Protein AF-A0A377BAH6-F1 (afdb_monomer)

Sequence (181 aa):
MDFLIACRFVMGVGLGALLVTLFAGFTEYMPGRNRGTWSSRVSFIGNWSYPLCSLIAMGLTPLISAEWNWRVQLLIPAILSLIATALAWRYFPESPRWLESRGRYQEAEKVMRSIEEGVIRQTGKPLPPVVIADDGKAPQAVPYSALLTGVLLKRVILGSCVLIAMNVVQYTLINWCQQYS

Secondary structure (DSSP, 8-state):
-HHHHHHHHHHHHHHHHHHHHHHHHHHHHS-TTTHHHHHHHHHHHHHTHHHHHHHHHHHHGGGS-HHHHHHHHHHHHHHHHHHHHHHHHHHSPPPHHHHHHTT-HHHHHHHHHHHHHHHHHHHSSPPPP--------------GGGGGSTHHHHHHHHHHHHHHHHHHHHHHHHHHHHHT-

Radius of gyration: 22.03 Å; Cα contacts (8 Å, |Δi|>4): 49; chains: 1; bounding box: 55×45×59 Å

InterPro domains:
  IPR011701 Major facilitator superfamily [PF07690] (3-173)
  IPR020846 Major facilitator superfamily domain [PS50850] (1-181)
  IPR036259 MFS transporter superfamily [G3DSA:1.20.1250.20] (1-181)
  IPR036259 MFS transporter superfamily [SSF103473] (3-180)

Organism: Escherichia coli (NCBI:txid562)

Foldseek 3Di:
DVVVVVVVVVVVVVVVVVVVVVVVVLVQLDDPVCSVVVVLVVVVVVLVVLLVLLVVLLVCVVVDDPVCSVVVSVVVVVVVVVVVVVCCVVPPQDRLVVCVVVVVNVSSVVVVVVVQVVCCVVVVDRDDPPPPCVVVDDPPPPDPCVCCDDPNVVVVVVSVVVVVVSVVVSVVSNVVSVVVD

Structure (mmCIF, N/CA/C/O backbone):
data_AF-A0A377BAH6-F1
#
_entry.id   AF-A0A377BAH6-F1
#
loop_
_atom_site.group_PDB
_atom_site.id
_atom_site.type_symbol
_atom_site.label_atom_id
_atom_site.label_alt_id
_atom_site.label_comp_id
_atom_site.label_asym_id
_atom_site.label_entity_id
_atom_site.label_seq_id
_atom_site.pdbx_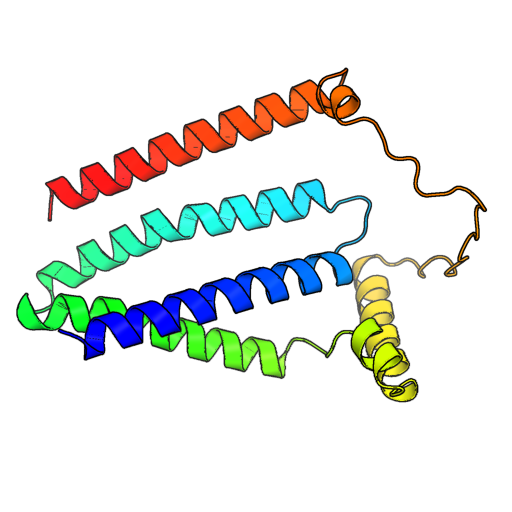PDB_ins_code
_atom_site.Cartn_x
_atom_site.Cartn_y
_atom_site.Cartn_z
_atom_site.occupancy
_atom_site.B_iso_or_equiv
_atom_site.auth_seq_id
_atom_site.auth_comp_id
_atom_site.auth_asym_id
_atom_site.auth_atom_id
_atom_site.pdbx_PDB_model_num
ATOM 1 N N . MET A 1 1 ? 2.589 -2.958 -30.148 1.00 67.25 1 MET A N 1
ATOM 2 C CA . MET A 1 1 ? 2.377 -1.875 -29.160 1.00 67.25 1 MET A CA 1
ATOM 3 C C . MET A 1 1 ? 1.217 -2.197 -28.222 1.00 67.25 1 MET A C 1
ATOM 5 O O . MET A 1 1 ? 1.328 -1.933 -27.031 1.00 67.25 1 MET A O 1
ATOM 9 N N . ASP A 1 2 ? 0.171 -2.868 -28.707 1.00 89.19 2 ASP A N 1
ATOM 10 C CA . ASP A 1 2 ? -1.059 -3.144 -27.943 1.00 89.19 2 ASP A CA 1
ATOM 11 C C . ASP A 1 2 ? -0.855 -4.029 -26.708 1.00 89.19 2 ASP A C 1
ATOM 13 O O . ASP A 1 2 ? -1.479 -3.799 -25.678 1.00 89.19 2 ASP A O 1
ATOM 17 N N . PHE A 1 3 ? 0.082 -4.983 -26.757 1.00 87.75 3 PHE A N 1
ATOM 18 C CA . PHE A 1 3 ? 0.395 -5.847 -25.612 1.00 87.75 3 PHE A CA 1
ATOM 19 C C . PHE A 1 3 ? 0.876 -5.060 -24.381 1.00 87.75 3 PHE A C 1
ATOM 21 O O . PHE A 1 3 ? 0.367 -5.252 -23.281 1.00 87.75 3 PHE A O 1
ATOM 28 N N . LEU A 1 4 ? 1.815 -4.123 -24.560 1.00 84.94 4 LEU A N 1
ATOM 29 C CA . LEU A 1 4 ? 2.315 -3.294 -23.457 1.00 84.94 4 LEU A CA 1
ATOM 30 C C . LEU A 1 4 ? 1.224 -2.367 -22.914 1.00 84.94 4 LEU A C 1
ATOM 32 O O . LEU A 1 4 ? 1.152 -2.152 -21.706 1.00 84.94 4 LEU A O 1
ATOM 36 N N . ILE A 1 5 ? 0.361 -1.848 -23.791 1.00 89.56 5 ILE A N 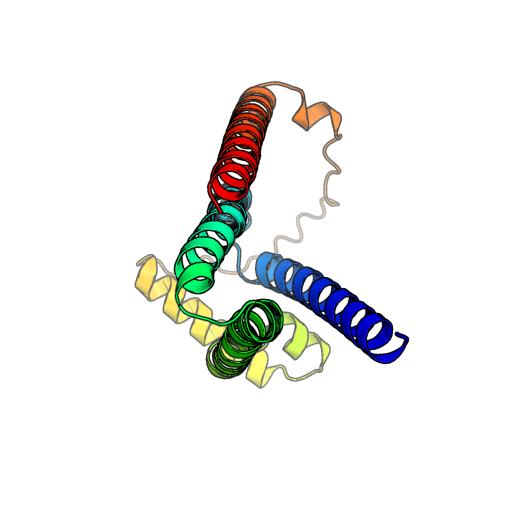1
ATOM 37 C CA . ILE A 1 5 ? -0.774 -1.005 -23.403 1.00 89.56 5 ILE A CA 1
ATOM 38 C C . ILE A 1 5 ? -1.769 -1.816 -22.565 1.00 89.56 5 ILE A C 1
ATOM 40 O O . ILE A 1 5 ? -2.152 -1.370 -21.485 1.00 89.56 5 ILE A O 1
ATOM 44 N N . ALA A 1 6 ? -2.116 -3.030 -22.997 1.00 91.81 6 ALA A N 1
ATOM 45 C CA . ALA A 1 6 ? -2.983 -3.934 -22.246 1.00 91.81 6 ALA A CA 1
ATOM 46 C C . ALA A 1 6 ? -2.380 -4.294 -20.878 1.00 91.81 6 ALA A C 1
ATOM 48 O O . ALA A 1 6 ? -3.066 -4.205 -19.862 1.00 91.81 6 ALA A O 1
ATOM 49 N N . CYS A 1 7 ? -1.082 -4.610 -20.810 1.00 86.62 7 CYS A N 1
ATOM 50 C CA . CYS A 1 7 ? -0.405 -4.848 -19.534 1.00 86.62 7 CYS A CA 1
ATOM 51 C C . CYS A 1 7 ? -0.439 -3.615 -18.619 1.00 86.62 7 CYS A C 1
ATOM 53 O O . CYS A 1 7 ? -0.694 -3.757 -17.426 1.00 86.62 7 CYS A O 1
ATOM 55 N N . ARG A 1 8 ? -0.226 -2.400 -19.148 1.00 86.62 8 ARG A N 1
ATOM 56 C CA . ARG A 1 8 ? -0.343 -1.162 -18.353 1.00 86.62 8 ARG A CA 1
ATOM 57 C C . ARG A 1 8 ? -1.762 -0.922 -17.863 1.00 86.62 8 ARG A C 1
ATOM 59 O O . ARG A 1 8 ? -1.932 -0.485 -16.728 1.00 86.62 8 ARG A O 1
ATOM 66 N N . PHE A 1 9 ? -2.759 -1.240 -18.679 1.00 91.06 9 PHE A N 1
ATOM 67 C CA . PHE A 1 9 ? -4.155 -1.164 -18.277 1.00 91.06 9 PHE A CA 1
ATOM 68 C C . PHE A 1 9 ? -4.449 -2.118 -17.113 1.00 91.06 9 PHE A C 1
ATOM 70 O O . PHE A 1 9 ? -4.955 -1.684 -16.082 1.00 91.06 9 PHE A O 1
ATOM 77 N N . VAL A 1 10 ? -4.039 -3.386 -17.220 1.00 89.69 10 VAL A N 1
ATOM 78 C CA . VAL A 1 10 ? -4.205 -4.382 -16.147 1.00 89.69 10 VAL A CA 1
ATOM 79 C C . VAL A 1 10 ? -3.457 -3.970 -14.877 1.00 89.69 10 VAL A C 1
ATOM 81 O O . VAL A 1 10 ? -4.017 -4.067 -13.787 1.00 89.69 10 VAL A O 1
ATOM 84 N N . MET A 1 11 ? -2.231 -3.450 -14.997 1.00 85.94 11 MET A N 1
ATOM 85 C CA . MET A 1 11 ? -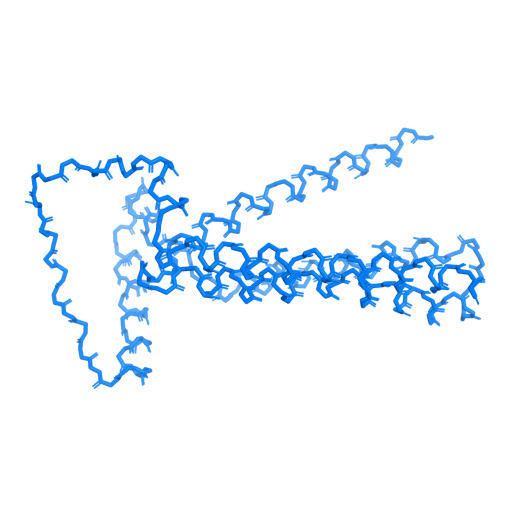1.488 -2.910 -13.851 1.00 85.94 11 MET A CA 1
ATOM 86 C C . MET A 1 11 ? -2.230 -1.744 -13.187 1.00 85.94 11 MET A C 1
ATOM 88 O O . MET A 1 11 ? -2.297 -1.689 -11.961 1.00 85.94 11 MET A O 1
ATOM 92 N N . GLY A 1 12 ? -2.821 -0.840 -13.973 1.00 86.38 12 GLY A N 1
ATOM 93 C CA . GLY A 1 12 ? -3.629 0.266 -13.458 1.00 86.38 12 GLY A CA 1
ATOM 94 C C . GLY A 1 12 ? -4.868 -0.215 -12.701 1.00 86.38 12 GLY A C 1
ATOM 95 O O . GLY A 1 12 ? -5.130 0.251 -11.592 1.00 86.38 12 GLY A O 1
ATOM 96 N N . VAL A 1 13 ? -5.587 -1.196 -13.253 1.00 91.38 13 VAL A N 1
ATOM 97 C CA . VAL A 1 13 ? -6.742 -1.820 -12.588 1.00 91.38 13 VAL A CA 1
ATOM 98 C C . VAL A 1 13 ? -6.320 -2.505 -11.285 1.00 91.38 13 VAL A C 1
ATOM 100 O O . VAL A 1 13 ? -6.960 -2.303 -10.255 1.00 91.38 13 VAL A O 1
ATOM 103 N N . GLY A 1 14 ? -5.218 -3.261 -11.302 1.00 86.06 14 GLY A N 1
ATOM 104 C CA . GLY A 1 14 ? -4.679 -3.929 -10.116 1.00 86.06 14 GLY A CA 1
ATOM 105 C C . GLY A 1 14 ? -4.276 -2.946 -9.016 1.00 86.06 14 GLY A C 1
ATOM 106 O O . GLY A 1 14 ? -4.634 -3.142 -7.856 1.00 86.06 14 GLY A O 1
ATOM 107 N N . LEU A 1 15 ? -3.602 -1.851 -9.378 1.00 84.38 15 LEU A N 1
ATOM 108 C CA . LEU A 1 15 ? -3.240 -0.790 -8.437 1.00 84.38 15 LEU A CA 1
ATOM 109 C C . LEU A 1 15 ? -4.485 -0.122 -7.835 1.00 84.38 15 LEU A C 1
ATOM 111 O O . LEU A 1 15 ? -4.534 0.107 -6.628 1.00 84.38 15 LEU A O 1
ATOM 115 N N . GLY A 1 16 ? -5.507 0.152 -8.651 1.00 85.44 16 GLY A N 1
ATOM 116 C CA . GLY A 1 16 ? -6.775 0.717 -8.185 1.00 85.44 16 GLY A CA 1
ATOM 117 C C . GLY A 1 16 ? -7.499 -0.200 -7.198 1.00 85.44 16 GLY A C 1
ATOM 118 O O . GLY A 1 16 ? -7.896 0.245 -6.121 1.00 85.44 16 GLY A O 1
ATOM 119 N N . ALA A 1 17 ? -7.613 -1.490 -7.523 1.00 86.50 17 ALA A N 1
ATOM 120 C CA . ALA A 1 17 ? -8.208 -2.486 -6.634 1.00 86.50 17 ALA A CA 1
ATOM 121 C C . ALA A 1 17 ? -7.441 -2.587 -5.306 1.00 86.50 17 ALA A C 1
ATOM 123 O O . ALA A 1 17 ? -8.053 -2.556 -4.239 1.00 86.50 17 ALA A O 1
ATOM 124 N N . LEU A 1 18 ? -6.104 -2.617 -5.366 1.00 85.62 18 LEU A N 1
ATOM 125 C CA . LEU A 1 18 ? -5.249 -2.668 -4.182 1.00 85.62 18 LEU A CA 1
ATOM 126 C C . LEU A 1 18 ? -5.479 -1.464 -3.263 1.00 85.62 18 LEU A C 1
ATOM 128 O O . LEU A 1 18 ? -5.606 -1.643 -2.055 1.00 85.62 18 LEU A O 1
ATOM 132 N N . LEU A 1 19 ? -5.567 -0.250 -3.819 1.00 82.75 19 LEU A N 1
ATOM 133 C CA . LEU A 1 19 ? -5.836 0.960 -3.039 1.00 82.75 19 LEU A CA 1
ATOM 134 C C . LEU A 1 19 ? -7.183 0.867 -2.316 1.00 82.75 19 LEU A C 1
ATOM 136 O O . LEU A 1 19 ? -7.246 1.135 -1.118 1.00 82.75 19 LEU A O 1
ATOM 140 N N . VAL A 1 20 ? -8.245 0.444 -3.009 1.00 83.06 20 VAL A N 1
ATOM 141 C CA . VAL A 1 20 ? -9.584 0.304 -2.412 1.00 83.06 20 VAL A CA 1
ATOM 142 C C . VAL A 1 20 ? -9.581 -0.724 -1.280 1.00 83.06 20 VAL A C 1
ATOM 144 O O . VAL A 1 20 ? -10.064 -0.428 -0.186 1.00 83.06 20 VAL A O 1
ATOM 147 N N . THR A 1 21 ? -8.995 -1.903 -1.500 1.00 82.06 21 THR A N 1
ATOM 148 C CA . THR A 1 21 ? -8.878 -2.942 -0.467 1.00 82.06 21 THR A CA 1
ATOM 149 C C . THR A 1 21 ? -8.039 -2.466 0.718 1.00 82.06 21 THR A C 1
ATOM 151 O O . THR A 1 21 ? -8.405 -2.715 1.866 1.00 82.06 21 THR A O 1
ATOM 154 N N . LEU A 1 22 ? -6.950 -1.735 0.463 1.00 80.44 22 LEU A N 1
ATOM 155 C CA . LEU A 1 22 ? -6.093 -1.187 1.510 1.00 80.44 22 LEU A CA 1
ATOM 156 C C . LEU A 1 22 ? -6.852 -0.180 2.377 1.00 80.44 22 LEU A C 1
ATOM 158 O O . LEU A 1 22 ? -6.766 -0.252 3.600 1.00 80.44 22 LEU A O 1
ATOM 162 N N . PHE A 1 23 ? -7.622 0.728 1.770 1.00 76.81 23 PHE A N 1
ATOM 163 C CA . PHE A 1 23 ? -8.459 1.667 2.518 1.00 76.81 23 PHE A CA 1
ATOM 164 C C . PHE A 1 23 ? -9.534 0.943 3.329 1.00 76.81 23 PHE A C 1
ATOM 166 O O . PHE A 1 23 ? -9.703 1.262 4.506 1.00 76.81 23 PHE A O 1
ATOM 173 N N . ALA A 1 24 ? -10.211 -0.051 2.746 1.00 77.12 24 ALA A N 1
ATOM 174 C CA . ALA A 1 24 ? -11.209 -0.852 3.452 1.00 77.12 24 ALA A CA 1
ATOM 175 C C . ALA A 1 24 ? -10.603 -1.527 4.694 1.00 77.12 24 ALA A C 1
ATOM 177 O O . ALA A 1 24 ? -11.058 -1.265 5.810 1.00 77.12 24 ALA A O 1
ATOM 178 N N . GLY A 1 25 ? -9.502 -2.267 4.527 1.00 72.69 25 GLY A N 1
ATOM 179 C CA . GLY A 1 25 ? -8.798 -2.900 5.643 1.00 72.69 25 GLY A CA 1
ATOM 180 C C . GLY A 1 25 ? -8.293 -1.879 6.667 1.00 72.69 25 GLY A C 1
ATOM 181 O O . GLY A 1 25 ? -8.460 -2.055 7.872 1.00 72.69 25 GLY A O 1
ATOM 182 N N . PHE A 1 26 ? -7.756 -0.742 6.219 1.00 71.38 26 PHE A N 1
ATOM 183 C CA . PHE A 1 26 ? -7.311 0.318 7.124 1.00 71.38 26 PHE A CA 1
ATOM 184 C C . PHE A 1 26 ? -8.456 0.839 8.003 1.00 71.38 26 PHE A C 1
ATOM 186 O O . PHE A 1 26 ? -8.249 1.095 9.188 1.00 71.38 26 PHE A O 1
ATOM 193 N N . THR A 1 27 ? -9.677 0.970 7.473 1.00 67.62 27 THR A N 1
ATOM 194 C CA . THR A 1 27 ? -10.826 1.398 8.288 1.00 67.62 27 THR A CA 1
ATOM 195 C C . THR A 1 27 ? -11.287 0.357 9.308 1.00 67.62 27 THR A C 1
ATOM 197 O O . THR A 1 27 ? -11.800 0.750 10.361 1.00 67.62 27 THR A O 1
ATOM 200 N N . GLU A 1 28 ? -11.081 -0.931 9.028 1.00 69.94 28 GLU A N 1
ATOM 201 C CA . GLU A 1 28 ? -11.476 -2.050 9.891 1.00 69.94 28 GLU A CA 1
ATOM 202 C C . GLU A 1 28 ? -10.489 -2.284 11.038 1.00 69.94 28 GLU A C 1
ATOM 204 O O . GLU A 1 28 ? -10.916 -2.447 12.178 1.00 69.94 28 GLU A O 1
ATOM 209 N N . TYR A 1 29 ? -9.180 -2.236 10.770 1.00 63.84 29 TYR A N 1
ATOM 210 C CA . TYR A 1 29 ? -8.156 -2.529 11.783 1.00 63.84 29 TYR A CA 1
ATOM 211 C C . TYR A 1 29 ? -7.707 -1.305 12.597 1.00 63.84 29 TYR A C 1
ATOM 213 O O . TYR A 1 29 ? -7.056 -1.466 13.630 1.00 63.84 29 TYR A O 1
ATOM 221 N N . MET A 1 30 ? -8.021 -0.073 12.171 1.00 59.84 30 MET A N 1
ATOM 222 C CA . MET A 1 30 ? -7.518 1.129 12.850 1.00 59.84 30 MET A CA 1
ATOM 223 C C . MET A 1 30 ? -8.507 1.697 13.882 1.00 59.84 30 MET A C 1
ATOM 225 O O . MET A 1 30 ? -9.581 2.187 13.497 1.00 59.84 30 MET A O 1
ATOM 229 N N . PRO A 1 31 ? -8.128 1.762 15.177 1.00 56.22 31 PRO A N 1
ATOM 230 C CA . PRO A 1 31 ? -8.963 2.352 16.218 1.00 56.22 31 PRO A CA 1
ATOM 231 C C . PRO A 1 31 ? -9.169 3.851 15.968 1.00 56.22 31 PRO A C 1
ATOM 233 O O . PRO A 1 31 ? -8.218 4.601 15.725 1.00 56.22 31 PRO A O 1
ATOM 236 N N . GLY A 1 32 ? -10.426 4.306 16.061 1.00 55.31 32 GLY A N 1
ATOM 237 C CA . GLY A 1 32 ? -10.866 5.658 15.682 1.00 55.31 32 GLY A CA 1
ATOM 238 C C . GLY A 1 32 ? -10.072 6.814 16.304 1.00 55.31 32 GLY A C 1
ATOM 239 O O . GLY A 1 32 ? -9.966 7.875 15.695 1.00 55.31 32 GLY A O 1
ATOM 240 N N . ARG A 1 33 ? -9.442 6.603 17.468 1.00 52.25 33 ARG A N 1
ATOM 241 C CA . ARG A 1 33 ? -8.710 7.642 18.209 1.00 52.25 33 ARG A CA 1
ATOM 242 C C . ARG A 1 33 ? -7.327 7.992 17.630 1.00 52.25 33 ARG A C 1
ATOM 244 O O . ARG A 1 33 ? -6.858 9.106 17.848 1.00 52.25 33 ARG A O 1
ATOM 251 N N . ASN A 1 34 ? -6.700 7.104 16.849 1.00 58.47 34 ASN A N 1
ATOM 252 C CA . ASN A 1 34 ? -5.335 7.297 16.323 1.00 58.47 34 ASN A CA 1
ATOM 253 C C . ASN A 1 34 ? -5.228 7.179 14.788 1.00 58.47 34 ASN A C 1
ATOM 255 O O . ASN A 1 34 ? -4.114 7.187 14.254 1.00 58.47 34 ASN A O 1
ATOM 2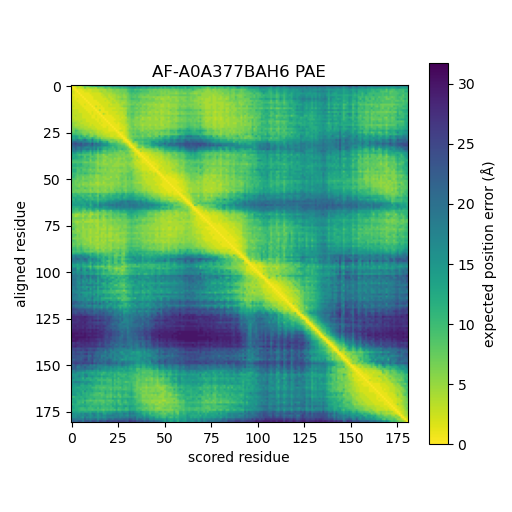59 N N . ARG A 1 35 ? -6.362 7.116 14.070 1.00 60.06 35 ARG A N 1
ATOM 260 C CA . ARG A 1 35 ? -6.421 6.959 12.600 1.00 60.06 35 ARG A CA 1
ATOM 261 C C . ARG A 1 35 ? -5.546 7.961 11.843 1.00 60.06 35 ARG A C 1
ATOM 263 O O . ARG A 1 35 ? -4.830 7.568 10.928 1.00 60.06 35 ARG A O 1
ATOM 270 N N . GLY A 1 36 ? -5.541 9.231 12.256 1.00 60.19 36 GLY A N 1
ATOM 271 C CA . GLY A 1 36 ? -4.746 10.277 11.598 1.00 60.19 36 GLY A CA 1
ATOM 272 C C . GLY A 1 36 ? -3.231 10.075 11.726 1.00 60.19 36 GLY A C 1
ATOM 273 O O . GLY A 1 36 ? -2.499 10.261 10.758 1.00 60.19 36 GLY A O 1
ATOM 274 N N . THR A 1 37 ? -2.744 9.636 12.890 1.00 65.19 37 THR A N 1
ATOM 275 C CA . THR A 1 37 ? -1.307 9.401 13.113 1.00 65.19 37 THR A CA 1
ATOM 276 C C . THR A 1 37 ? -0.818 8.164 12.366 1.00 65.19 37 THR A C 1
ATOM 278 O O . THR A 1 37 ? 0.251 8.201 11.763 1.00 65.19 37 THR A O 1
ATOM 281 N N . TRP A 1 38 ? -1.598 7.081 12.369 1.00 67.25 38 TRP A N 1
ATOM 282 C CA . TRP A 1 38 ? -1.263 5.879 11.603 1.00 67.25 38 TRP A CA 1
ATOM 283 C C . TRP A 1 38 ? -1.311 6.130 10.098 1.00 67.25 38 TRP A C 1
ATOM 285 O O . TRP A 1 38 ? -0.385 5.734 9.397 1.00 67.25 38 TRP A O 1
ATOM 295 N N . SER A 1 39 ? -2.317 6.863 9.614 1.00 66.88 39 SER A N 1
ATOM 296 C CA . SER A 1 39 ? -2.412 7.237 8.200 1.00 66.88 39 SER A CA 1
ATOM 297 C C . SER A 1 39 ? -1.226 8.110 7.787 1.00 66.88 39 SER A C 1
ATOM 299 O O . SER A 1 39 ? -0.576 7.817 6.791 1.00 66.88 39 SER A O 1
ATOM 301 N N . SER A 1 40 ? -0.846 9.098 8.605 1.00 69.12 40 SER A N 1
ATOM 302 C CA . SER A 1 40 ? 0.341 9.919 8.347 1.00 69.12 40 SER A CA 1
ATOM 303 C C . SER A 1 40 ? 1.636 9.102 8.309 1.00 69.12 40 SER A C 1
ATOM 305 O O . SER A 1 40 ? 2.491 9.393 7.478 1.00 69.12 40 SER A O 1
ATOM 307 N N . ARG A 1 41 ? 1.795 8.084 9.166 1.00 72.19 41 ARG A N 1
ATOM 308 C CA . ARG A 1 41 ? 2.976 7.199 9.159 1.00 72.19 41 ARG A CA 1
ATOM 309 C C . ARG A 1 41 ? 3.023 6.311 7.920 1.00 72.19 41 ARG A C 1
ATOM 311 O O . ARG A 1 41 ? 4.075 6.207 7.300 1.00 72.19 41 ARG A O 1
ATOM 318 N N . VAL A 1 42 ? 1.893 5.709 7.547 1.00 74.50 42 VAL A N 1
ATOM 319 C CA . VAL A 1 42 ? 1.787 4.881 6.336 1.00 74.50 42 VAL A CA 1
ATOM 320 C C . VAL A 1 42 ? 2.058 5.723 5.095 1.00 74.50 42 VAL A C 1
ATOM 322 O O . VAL A 1 42 ? 2.861 5.322 4.261 1.00 74.50 42 VAL A O 1
ATOM 325 N N . SER A 1 43 ? 1.480 6.923 5.006 1.00 73.88 43 SER A N 1
ATOM 326 C CA . SER A 1 43 ? 1.755 7.851 3.909 1.00 73.88 43 SER A CA 1
ATOM 327 C C . SER A 1 43 ? 3.217 8.286 3.882 1.00 73.88 43 SER A C 1
ATOM 329 O O . SER A 1 43 ? 3.796 8.364 2.805 1.00 73.88 43 SER A O 1
ATOM 331 N N . PHE A 1 44 ? 3.842 8.536 5.036 1.00 74.69 44 PHE A N 1
ATOM 332 C CA . PHE A 1 44 ? 5.261 8.889 5.098 1.00 74.69 44 PHE A CA 1
ATOM 333 C C . PHE A 1 44 ? 6.136 7.757 4.545 1.00 74.69 44 PHE A C 1
ATOM 335 O O . PHE A 1 44 ? 6.920 7.988 3.632 1.00 74.69 44 PHE A O 1
ATOM 342 N N . ILE A 1 45 ? 5.939 6.525 5.018 1.00 78.94 45 ILE A N 1
ATOM 343 C CA . ILE A 1 45 ? 6.662 5.340 4.528 1.00 78.94 45 ILE A CA 1
ATOM 344 C C . ILE A 1 45 ? 6.390 5.108 3.035 1.00 78.94 45 ILE A C 1
ATOM 346 O O . ILE A 1 45 ? 7.316 4.844 2.274 1.00 78.94 45 ILE A O 1
ATOM 350 N N . GLY A 1 46 ? 5.137 5.261 2.603 1.00 78.19 46 GLY A N 1
ATOM 351 C CA . GLY A 1 46 ? 4.743 5.121 1.205 1.00 78.19 46 GLY A CA 1
ATOM 352 C C . GLY A 1 46 ? 5.396 6.159 0.293 1.00 78.19 46 GLY A C 1
ATOM 353 O O . GLY A 1 46 ? 5.830 5.821 -0.796 1.00 78.19 46 GLY A O 1
ATOM 354 N N . ASN A 1 47 ? 5.552 7.410 0.731 1.00 79.88 47 ASN A N 1
ATOM 355 C CA . ASN A 1 47 ? 6.233 8.431 -0.075 1.00 79.88 47 ASN A CA 1
ATOM 356 C C . ASN A 1 47 ? 7.736 8.128 -0.243 1.00 79.88 47 ASN A C 1
ATOM 358 O O . ASN A 1 47 ? 8.305 8.416 -1.292 1.00 79.88 47 ASN A O 1
ATOM 362 N N . TRP A 1 48 ? 8.374 7.464 0.727 1.00 78.56 48 TRP A N 1
ATOM 363 C CA . TRP A 1 48 ? 9.771 7.024 0.601 1.00 78.56 48 TRP A CA 1
ATOM 364 C C . 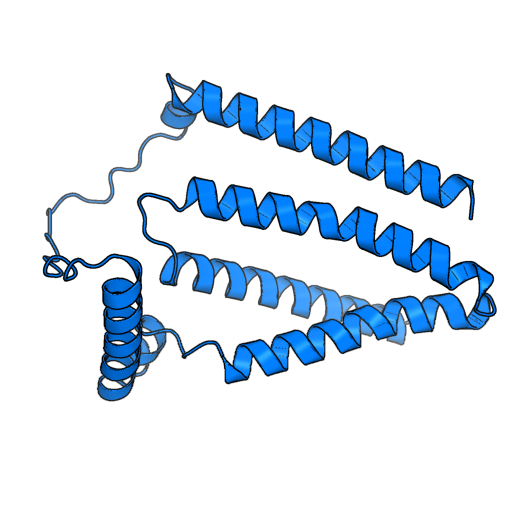TRP A 1 48 ? 9.984 5.887 -0.410 1.00 78.56 48 TRP A C 1
ATOM 366 O O . TRP A 1 48 ? 11.125 5.632 -0.798 1.00 78.56 48 TRP A O 1
ATOM 376 N N . SER A 1 49 ? 8.927 5.224 -0.893 1.00 80.12 49 SER A N 1
ATOM 377 C CA . SER A 1 49 ? 9.076 4.143 -1.874 1.00 80.12 49 SER A CA 1
ATOM 378 C C . SER A 1 49 ? 9.608 4.639 -3.220 1.00 80.12 49 SER A C 1
ATOM 380 O O . SER A 1 49 ? 10.380 3.939 -3.871 1.00 80.12 49 SER A O 1
ATOM 382 N N . TYR A 1 50 ? 9.222 5.847 -3.638 1.00 79.06 50 TYR A N 1
ATOM 383 C CA . TYR A 1 50 ? 9.634 6.447 -4.908 1.00 79.06 50 TYR A CA 1
ATOM 384 C C . TYR A 1 50 ? 11.142 6.724 -4.999 1.00 79.06 50 TYR A C 1
ATOM 386 O O . TYR A 1 50 ? 11.767 6.216 -5.934 1.00 79.06 50 TYR A O 1
ATOM 394 N N . PRO A 1 51 ? 11.766 7.475 -4.065 1.00 80.88 51 PRO A N 1
ATOM 395 C CA . PRO A 1 51 ? 13.208 7.698 -4.112 1.00 80.88 51 PRO A CA 1
ATOM 396 C C . PRO A 1 51 ? 13.980 6.386 -3.943 1.00 80.88 51 PRO A C 1
ATOM 398 O O . PRO A 1 51 ? 14.969 6.175 -4.637 1.00 80.88 51 PRO A O 1
ATOM 401 N N . LEU A 1 52 ? 13.499 5.464 -3.101 1.00 82.88 52 LEU A N 1
ATOM 402 C CA . LEU A 1 52 ? 14.130 4.155 -2.935 1.00 82.88 52 LEU A CA 1
ATOM 403 C C . LEU A 1 52 ? 14.126 3.348 -4.243 1.00 82.88 52 LEU A C 1
ATOM 405 O O . LEU A 1 52 ? 15.151 2.790 -4.626 1.00 82.88 52 LEU A O 1
ATOM 409 N N . CYS A 1 53 ? 13.001 3.330 -4.960 1.00 82.00 53 CYS A N 1
ATOM 410 C CA . CYS A 1 53 ? 12.898 2.682 -6.266 1.00 82.00 53 CYS A CA 1
ATOM 411 C C . CYS A 1 53 ? 13.837 3.331 -7.296 1.00 82.00 53 CYS A C 1
ATOM 413 O O . CYS A 1 53 ? 14.523 2.618 -8.025 1.00 82.00 53 CYS A O 1
ATOM 415 N N . SER A 1 54 ? 13.934 4.665 -7.300 1.00 80.31 54 SER A N 1
ATOM 416 C CA . SER A 1 54 ? 14.856 5.400 -8.174 1.00 80.31 54 SER A CA 1
ATOM 417 C C . SER A 1 54 ? 16.324 5.066 -7.892 1.00 80.31 54 SER A C 1
ATOM 419 O O . SER A 1 54 ? 17.097 4.889 -8.829 1.00 80.31 54 SER A O 1
ATOM 421 N N . LEU A 1 55 ? 16.717 4.940 -6.621 1.00 82.31 55 LEU A N 1
ATOM 422 C CA . LEU A 1 55 ? 18.084 4.568 -6.239 1.00 82.31 55 LEU A CA 1
ATOM 423 C C . LEU A 1 55 ? 18.424 3.133 -6.657 1.00 82.31 55 LEU A C 1
ATOM 425 O O . LEU A 1 55 ? 19.509 2.885 -7.180 1.00 82.31 55 LEU A O 1
ATOM 429 N N . ILE A 1 56 ? 17.490 2.194 -6.472 1.00 82.56 56 ILE A N 1
ATOM 430 C CA . ILE A 1 56 ? 17.655 0.804 -6.922 1.00 82.56 56 ILE A CA 1
ATOM 431 C C . ILE A 1 56 ? 17.798 0.756 -8.446 1.00 82.56 56 ILE A C 1
ATOM 433 O O . ILE A 1 56 ? 18.677 0.062 -8.953 1.00 82.56 56 ILE A O 1
ATOM 437 N N . ALA A 1 57 ? 16.972 1.513 -9.174 1.00 79.06 57 ALA A N 1
ATOM 438 C CA . ALA A 1 57 ? 17.056 1.608 -10.626 1.00 79.06 57 ALA A CA 1
ATOM 439 C C . ALA A 1 57 ? 18.422 2.147 -11.080 1.00 79.06 57 ALA A C 1
ATOM 441 O O . ALA A 1 57 ? 19.045 1.540 -11.945 1.00 79.06 57 ALA A O 1
ATOM 442 N N . MET A 1 58 ? 18.922 3.214 -10.447 1.00 78.50 58 MET A N 1
ATOM 443 C CA . MET A 1 58 ? 20.235 3.800 -10.746 1.00 78.50 58 MET A CA 1
ATOM 444 C C . MET A 1 58 ? 21.385 2.814 -10.494 1.00 78.50 58 MET A C 1
ATOM 446 O O . MET A 1 58 ? 22.305 2.725 -11.300 1.00 78.50 58 MET A O 1
ATOM 450 N N . GLY A 1 59 ? 21.320 2.030 -9.412 1.00 79.50 59 GLY A N 1
ATOM 451 C CA . GLY A 1 59 ? 22.317 0.997 -9.114 1.00 79.50 59 GLY A CA 1
ATOM 452 C C . GLY A 1 59 ? 22.279 -0.201 -10.070 1.00 79.50 59 GLY A C 1
ATOM 453 O O . GLY A 1 59 ? 23.318 -0.798 -10.339 1.00 79.50 59 GLY A O 1
ATOM 454 N N . LEU A 1 60 ? 21.105 -0.547 -10.612 1.00 78.19 60 LEU A N 1
ATOM 455 C CA . LEU A 1 60 ? 20.954 -1.645 -11.572 1.00 78.19 60 LEU A CA 1
ATOM 456 C C . LEU A 1 60 ? 21.376 -1.273 -12.999 1.00 78.19 60 LEU A C 1
ATOM 458 O O . LEU A 1 60 ? 21.830 -2.146 -13.738 1.00 78.19 60 LEU A O 1
ATOM 462 N N . THR A 1 61 ? 21.235 -0.003 -13.387 1.00 75.06 61 THR A N 1
ATOM 463 C CA . THR A 1 61 ? 21.553 0.476 -14.740 1.00 75.06 61 THR A CA 1
ATOM 464 C C . THR A 1 61 ? 22.970 0.146 -15.229 1.00 75.06 61 THR A C 1
ATOM 466 O O . THR A 1 61 ? 23.076 -0.352 -16.348 1.00 75.06 61 THR A O 1
ATOM 469 N N . PRO A 1 62 ? 24.055 0.332 -14.452 1.00 75.38 62 PRO A N 1
ATOM 470 C CA . PRO A 1 62 ? 25.406 0.003 -14.917 1.00 75.38 62 PRO A CA 1
ATOM 471 C C . PRO A 1 62 ? 25.707 -1.506 -14.969 1.00 75.38 62 PRO A C 1
ATOM 473 O O . PRO A 1 62 ? 26.698 -1.906 -15.573 1.00 75.38 62 PRO A O 1
ATOM 476 N N . LEU A 1 63 ? 24.885 -2.353 -14.339 1.00 74.69 63 LEU A N 1
ATOM 477 C CA . LEU A 1 63 ? 25.110 -3.803 -14.239 1.00 74.69 63 LEU A CA 1
ATOM 478 C C . LEU A 1 63 ? 24.469 -4.596 -15.391 1.00 74.69 63 LEU A C 1
ATOM 480 O O . LEU A 1 63 ? 24.784 -5.772 -15.571 1.00 74.69 63 LEU A O 1
ATOM 484 N N . ILE A 1 64 ? 23.539 -3.994 -16.141 1.00 73.56 64 ILE A N 1
ATOM 485 C CA . ILE A 1 64 ? 22.667 -4.690 -17.097 1.00 73.56 64 ILE A CA 1
ATOM 486 C C . ILE A 1 64 ? 22.662 -3.944 -18.434 1.00 73.56 64 ILE A C 1
ATOM 488 O O . ILE A 1 64 ? 22.547 -2.723 -18.478 1.00 73.56 64 ILE A O 1
ATOM 492 N N . SER A 1 65 ? 22.727 -4.679 -19.549 1.00 75.88 65 SER A N 1
ATOM 493 C CA . SER A 1 65 ? 22.605 -4.101 -20.893 1.00 75.88 65 SER A CA 1
ATOM 494 C C . SER A 1 65 ? 21.307 -3.295 -21.048 1.00 75.88 65 SER A C 1
ATOM 496 O O . SER A 1 65 ? 20.238 -3.737 -20.619 1.00 75.88 65 SER A O 1
ATOM 498 N N . ALA A 1 66 ? 21.382 -2.138 -21.714 1.00 71.44 66 ALA A N 1
ATOM 499 C CA . ALA A 1 66 ? 20.268 -1.191 -21.857 1.00 71.44 66 ALA A CA 1
ATOM 500 C C . ALA A 1 66 ? 18.963 -1.833 -22.376 1.00 71.44 66 ALA A C 1
ATOM 502 O O . ALA A 1 66 ? 17.871 -1.466 -21.946 1.00 71.44 66 ALA A O 1
ATOM 503 N N . GLU A 1 67 ? 19.064 -2.853 -23.232 1.00 74.75 67 GLU A N 1
ATOM 504 C CA . GLU A 1 67 ? 17.906 -3.571 -23.779 1.00 74.75 67 GLU A CA 1
ATOM 505 C C . GLU A 1 67 ? 17.147 -4.433 -22.755 1.00 74.75 67 GLU A C 1
ATOM 507 O O . GLU A 1 67 ? 15.958 -4.709 -22.936 1.00 74.75 67 GLU A O 1
ATOM 512 N N . TRP A 1 68 ? 17.811 -4.864 -21.679 1.00 77.44 68 TRP A N 1
ATOM 513 C CA . TRP A 1 68 ? 17.231 -5.712 -20.631 1.00 77.44 68 TRP A CA 1
ATOM 514 C C . TRP A 1 68 ? 16.871 -4.953 -19.356 1.00 77.44 68 TRP A C 1
ATOM 516 O O . TRP A 1 68 ? 16.045 -5.435 -18.579 1.00 77.44 68 TRP A O 1
ATOM 526 N N . ASN A 1 69 ? 17.428 -3.758 -19.159 1.00 80.25 69 ASN A N 1
ATOM 527 C CA . ASN A 1 69 ? 17.225 -2.954 -17.956 1.00 80.25 69 ASN A CA 1
ATOM 528 C C . ASN A 1 69 ? 15.728 -2.718 -17.660 1.00 80.25 69 ASN A C 1
ATOM 530 O O . ASN A 1 69 ? 15.240 -3.071 -16.585 1.00 80.25 69 ASN A O 1
ATOM 534 N N . TRP A 1 70 ? 14.953 -2.273 -18.656 1.00 80.25 70 TRP A N 1
ATOM 535 C CA . TRP A 1 70 ? 13.515 -2.012 -18.487 1.00 80.25 70 TRP A CA 1
ATOM 536 C C . TRP A 1 70 ? 12.705 -3.262 -18.095 1.00 80.25 70 TRP A C 1
ATOM 538 O O . TRP A 1 70 ? 11.711 -3.156 -17.378 1.00 80.25 70 TRP A O 1
ATOM 548 N N . ARG A 1 71 ? 13.121 -4.461 -18.536 1.00 83.38 71 ARG A N 1
ATOM 549 C CA . ARG A 1 71 ? 12.451 -5.724 -18.177 1.00 83.38 71 ARG A CA 1
ATOM 550 C C . ARG A 1 71 ? 12.703 -6.069 -16.720 1.00 83.38 71 ARG A C 1
ATOM 552 O O . ARG A 1 71 ? 11.775 -6.448 -16.012 1.00 83.38 71 ARG A O 1
ATOM 559 N N . VAL A 1 72 ? 13.944 -5.913 -16.267 1.00 82.25 72 VAL A N 1
ATOM 560 C CA . VAL A 1 72 ? 14.335 -6.196 -14.882 1.00 82.25 72 VAL A CA 1
ATOM 561 C C . VAL A 1 72 ? 13.679 -5.200 -13.922 1.00 82.25 72 VAL A C 1
ATOM 563 O O . VAL A 1 72 ? 13.125 -5.611 -12.903 1.00 82.25 72 VAL A O 1
ATOM 566 N N . GLN A 1 73 ? 13.624 -3.919 -14.294 1.00 81.19 73 GLN A N 1
ATOM 567 C CA . GLN A 1 73 ? 12.921 -2.880 -13.533 1.00 81.19 73 GLN A CA 1
ATOM 568 C C . GLN A 1 73 ? 11.412 -3.144 -13.390 1.00 81.19 73 GLN A C 1
ATOM 570 O O . GLN A 1 73 ? 10.826 -2.738 -12.391 1.00 81.19 73 GLN A O 1
ATOM 575 N N . LEU A 1 74 ? 10.779 -3.842 -14.343 1.00 82.62 74 LEU A N 1
ATOM 576 C CA . LEU A 1 74 ? 9.381 -4.283 -14.232 1.00 82.62 74 LEU A CA 1
ATOM 577 C C . LEU A 1 74 ? 9.227 -5.594 -13.446 1.00 82.62 74 LEU A C 1
ATOM 579 O O . LEU A 1 74 ? 8.265 -5.751 -12.695 1.00 82.62 74 LEU A O 1
ATOM 583 N N . LEU A 1 75 ? 10.161 -6.536 -13.599 1.00 84.75 75 LEU A N 1
ATOM 584 C CA . LEU A 1 75 ? 10.098 -7.844 -12.941 1.00 84.75 75 LEU A CA 1
ATOM 585 C C . LEU A 1 75 ? 10.286 -7.752 -11.425 1.00 84.75 75 LEU A C 1
ATOM 587 O O . LEU A 1 75 ? 9.570 -8.426 -10.689 1.00 84.75 75 LEU A O 1
ATOM 591 N N . ILE A 1 76 ? 11.204 -6.910 -10.948 1.00 86.06 76 ILE A N 1
ATOM 592 C CA . ILE A 1 76 ? 11.473 -6.743 -9.511 1.00 86.06 76 ILE A CA 1
ATOM 593 C C . ILE A 1 76 ? 10.206 -6.366 -8.718 1.00 86.06 76 ILE A C 1
ATOM 595 O O . ILE A 1 76 ? 9.846 -7.108 -7.799 1.00 86.06 76 ILE A O 1
ATOM 599 N N . PRO A 1 77 ? 9.489 -5.270 -9.041 1.00 83.88 77 PRO A N 1
ATOM 600 C CA . PRO A 1 77 ? 8.276 -4.906 -8.316 1.00 83.88 77 PRO A CA 1
ATOM 601 C C . PRO A 1 77 ? 7.145 -5.918 -8.529 1.00 83.88 77 PRO A C 1
ATOM 603 O O . PRO A 1 77 ? 6.360 -6.131 -7.608 1.00 83.88 77 PRO A O 1
ATOM 606 N N . ALA A 1 78 ? 7.074 -6.584 -9.688 1.00 85.25 78 ALA A N 1
ATOM 607 C CA . ALA A 1 78 ? 6.083 -7.633 -9.927 1.00 85.25 78 ALA A CA 1
ATOM 608 C C . ALA A 1 78 ? 6.279 -8.832 -8.982 1.00 85.25 78 ALA A C 1
ATOM 610 O O . ALA A 1 78 ? 5.322 -9.286 -8.352 1.00 85.25 78 ALA A O 1
ATOM 611 N N . ILE A 1 79 ? 7.519 -9.306 -8.823 1.00 87.94 79 ILE A N 1
ATOM 612 C CA . ILE A 1 79 ? 7.856 -10.401 -7.903 1.00 87.94 79 ILE A CA 1
ATOM 613 C C . ILE A 1 79 ? 7.603 -9.973 -6.456 1.00 87.94 79 ILE A C 1
ATOM 615 O O . ILE A 1 79 ? 6.978 -10.712 -5.696 1.00 87.94 79 ILE A O 1
ATOM 619 N N . LEU A 1 80 ? 8.035 -8.767 -6.074 1.00 87.44 80 LEU A N 1
ATOM 620 C CA . LEU A 1 80 ? 7.822 -8.257 -4.721 1.00 87.44 80 LEU A CA 1
ATOM 621 C C . LEU A 1 80 ? 6.328 -8.121 -4.391 1.00 87.44 80 LEU A C 1
ATOM 623 O O . LEU A 1 80 ? 5.909 -8.494 -3.297 1.00 87.44 80 LEU A O 1
ATOM 627 N N . SER A 1 81 ? 5.516 -7.657 -5.347 1.00 85.88 81 SER A N 1
ATOM 628 C CA .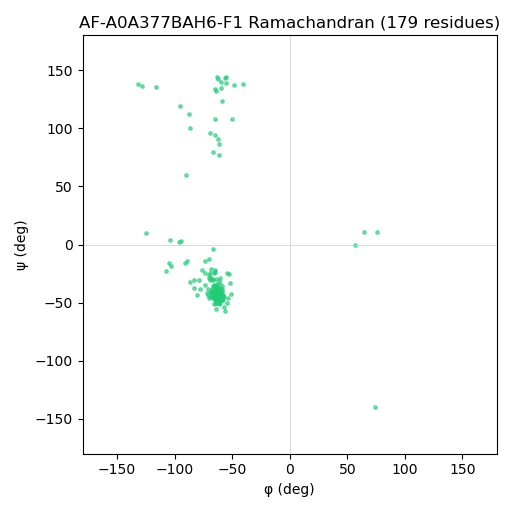 SER A 1 81 ? 4.060 -7.599 -5.206 1.00 85.88 81 SER A CA 1
ATOM 629 C C . SER A 1 81 ? 3.462 -8.991 -5.034 1.00 85.88 81 SER A C 1
ATOM 631 O O . SER A 1 81 ? 2.605 -9.167 -4.176 1.00 85.88 81 SER A O 1
ATOM 633 N N . LEU A 1 82 ? 3.916 -9.988 -5.797 1.00 87.31 82 LEU A N 1
ATOM 634 C CA . LEU A 1 82 ? 3.419 -11.360 -5.679 1.00 87.31 82 LEU A CA 1
ATOM 635 C C . LEU A 1 82 ? 3.726 -11.955 -4.297 1.00 87.31 82 LEU A C 1
ATOM 637 O O . LEU A 1 82 ? 2.850 -12.553 -3.672 1.00 87.31 82 LEU A O 1
ATOM 641 N N . ILE A 1 83 ? 4.947 -11.741 -3.797 1.00 88.00 83 ILE A N 1
ATOM 642 C CA . ILE A 1 83 ? 5.349 -12.147 -2.443 1.00 88.00 83 ILE A CA 1
ATOM 643 C C . ILE A 1 83 ? 4.476 -11.439 -1.404 1.00 88.00 83 ILE A C 1
ATOM 645 O O . ILE A 1 83 ? 3.958 -12.089 -0.497 1.00 88.00 83 ILE A O 1
ATOM 649 N N . ALA A 1 84 ? 4.270 -10.127 -1.545 1.00 85.25 84 ALA A N 1
ATOM 650 C CA . ALA A 1 84 ? 3.434 -9.353 -0.635 1.00 85.25 84 ALA A CA 1
ATOM 651 C C . ALA A 1 84 ? 1.975 -9.836 -0.640 1.00 85.25 84 ALA A C 1
ATOM 653 O O . ALA A 1 84 ? 1.383 -9.971 0.427 1.00 85.25 84 ALA A O 1
ATOM 654 N N . THR A 1 85 ? 1.407 -10.160 -1.805 1.00 83.69 85 THR A N 1
ATOM 655 C CA . THR A 1 85 ? 0.055 -10.726 -1.922 1.00 83.69 85 THR A CA 1
ATOM 656 C C . THR A 1 85 ? -0.037 -12.106 -1.275 1.00 83.69 85 THR A C 1
ATOM 658 O O . THR A 1 85 ? -0.981 -12.363 -0.532 1.00 83.69 85 THR A O 1
ATOM 661 N N . ALA A 1 86 ? 0.948 -12.983 -1.492 1.00 84.88 86 ALA A N 1
ATOM 662 C CA . ALA A 1 86 ? 0.983 -14.301 -0.858 1.00 84.88 86 ALA A CA 1
ATOM 663 C C . ALA A 1 86 ? 1.095 -14.195 0.672 1.00 84.88 86 ALA A C 1
ATOM 665 O O . ALA A 1 86 ? 0.422 -14.922 1.407 1.00 84.88 86 ALA A O 1
ATOM 666 N N . LEU A 1 87 ? 1.910 -13.255 1.158 1.00 83.94 87 LEU A N 1
ATOM 667 C CA . LEU A 1 87 ? 2.049 -12.976 2.581 1.00 83.94 87 LEU A CA 1
ATOM 668 C C . LEU A 1 87 ? 0.748 -12.409 3.158 1.00 83.94 87 LEU A C 1
ATOM 670 O O . LEU A 1 87 ? 0.278 -12.886 4.186 1.00 83.94 87 LEU A O 1
ATOM 674 N N . ALA A 1 88 ? 0.125 -11.448 2.476 1.00 80.81 88 ALA A N 1
ATOM 675 C CA . ALA A 1 88 ? -1.159 -10.895 2.883 1.00 80.81 88 ALA A CA 1
ATOM 676 C C . ALA A 1 88 ? -2.219 -11.998 2.989 1.00 80.81 88 ALA A C 1
ATOM 678 O O . ALA A 1 88 ? -2.891 -12.090 4.007 1.00 80.81 88 ALA A O 1
ATOM 679 N N . TRP A 1 89 ? -2.293 -12.901 2.009 1.00 75.81 89 TRP A N 1
ATOM 680 C CA . TRP A 1 89 ? -3.261 -13.997 2.033 1.00 75.81 89 TRP A CA 1
ATOM 681 C C . TRP A 1 89 ? -3.045 -14.982 3.191 1.00 75.81 89 TRP A C 1
ATOM 683 O O . TRP A 1 89 ? -4.004 -15.561 3.694 1.00 75.81 89 TRP A O 1
ATOM 693 N N . ARG A 1 90 ? -1.798 -15.165 3.649 1.00 75.50 90 ARG A N 1
ATOM 694 C CA . ARG A 1 90 ? -1.483 -16.074 4.762 1.00 75.50 90 ARG A CA 1
ATOM 695 C C . ARG A 1 90 ? -1.601 -15.433 6.145 1.00 75.50 90 ARG A C 1
ATOM 697 O O . ARG A 1 90 ? -1.903 -16.143 7.101 1.00 75.50 90 ARG A O 1
ATOM 704 N N . TYR A 1 91 ? -1.316 -14.138 6.266 1.00 71.62 91 TYR A N 1
ATOM 705 C CA . TYR A 1 91 ? -1.200 -13.461 7.561 1.00 71.62 91 TYR A CA 1
ATOM 706 C C . TYR A 1 91 ? -2.363 -12.523 7.892 1.00 71.62 91 TYR A C 1
ATOM 708 O O . TYR A 1 91 ? -2.573 -12.259 9.074 1.00 71.62 91 TYR A O 1
ATOM 716 N N . PHE A 1 92 ? -3.119 -12.024 6.907 1.00 66.94 92 PHE A N 1
ATOM 717 C CA . PHE A 1 92 ? -4.310 -11.221 7.187 1.00 66.94 92 PHE A CA 1
ATOM 718 C C . PHE A 1 92 ? -5.535 -12.130 7.351 1.00 66.94 92 PHE A C 1
ATOM 720 O O . PHE A 1 92 ? -5.959 -12.743 6.370 1.00 66.94 92 PHE A O 1
ATOM 727 N N . PRO A 1 93 ? -6.120 -12.232 8.563 1.00 65.94 93 PRO A N 1
ATOM 728 C CA . PRO A 1 93 ? -7.405 -12.900 8.725 1.00 65.94 93 PRO A CA 1
ATOM 729 C C . PRO A 1 93 ? -8.479 -12.135 7.942 1.00 65.94 93 PRO A C 1
ATOM 731 O O . PRO A 1 93 ? -8.428 -10.908 7.875 1.00 65.94 93 PRO A O 1
ATOM 734 N N . GLU A 1 94 ? -9.446 -12.845 7.356 1.00 68.75 94 GLU A N 1
ATOM 735 C CA . GLU A 1 94 ? -10.577 -12.212 6.662 1.00 68.75 94 GLU A CA 1
ATOM 736 C 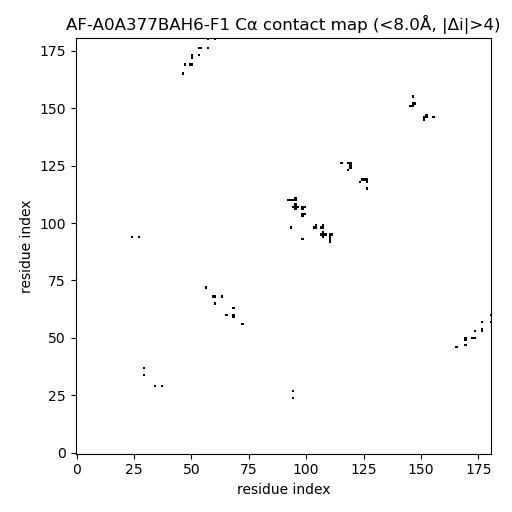C . GLU A 1 94 ? -11.295 -11.232 7.596 1.00 68.75 94 GLU A C 1
ATOM 738 O O . GLU A 1 94 ? -11.379 -11.461 8.809 1.00 68.75 94 GLU A O 1
ATOM 743 N N . SER A 1 95 ? -11.790 -10.117 7.050 1.00 66.88 95 SER A N 1
ATOM 744 C CA . SER A 1 95 ? -12.354 -9.089 7.913 1.00 66.88 95 SER A CA 1
ATOM 745 C C . SER A 1 95 ? -13.602 -9.601 8.641 1.00 66.88 95 SER A C 1
ATOM 747 O O . SER A 1 95 ? -14.480 -10.213 8.019 1.00 66.88 95 SER A O 1
ATOM 749 N N . PRO A 1 96 ? -13.722 -9.358 9.959 1.00 62.38 96 PRO A N 1
ATOM 750 C CA . PRO A 1 96 ? -14.838 -9.877 10.748 1.00 62.38 96 PRO A CA 1
ATOM 751 C C . PRO A 1 96 ? -16.190 -9.353 10.240 1.00 62.38 96 PRO A C 1
ATOM 753 O O . PRO A 1 96 ? -17.162 -10.100 10.195 1.00 62.38 96 PRO A O 1
ATOM 756 N N . ARG A 1 97 ? -16.233 -8.113 9.731 1.00 65.56 97 ARG A N 1
ATOM 757 C CA . ARG A 1 97 ? -17.432 -7.527 9.109 1.00 65.56 97 ARG A CA 1
ATOM 758 C C . ARG A 1 97 ? -17.820 -8.204 7.799 1.00 65.56 97 ARG A C 1
ATOM 760 O O . ARG A 1 97 ? -19.005 -8.379 7.522 1.00 65.56 97 ARG A O 1
ATOM 767 N N . TRP A 1 98 ? -16.841 -8.589 6.980 1.00 69.31 98 TRP A N 1
ATOM 768 C CA . TRP A 1 98 ? -17.117 -9.317 5.746 1.00 69.31 98 TRP A CA 1
ATOM 769 C C . TRP A 1 98 ? -17.660 -10.718 6.046 1.00 69.31 98 TRP A C 1
ATOM 771 O O . TRP A 1 98 ? -18.651 -11.130 5.437 1.00 69.31 98 TRP A O 1
ATOM 781 N N . LEU A 1 99 ? -17.082 -11.408 7.034 1.00 66.75 99 LEU A N 1
ATOM 782 C CA . LEU A 1 99 ? -17.563 -12.709 7.508 1.00 66.75 99 LEU A CA 1
ATOM 783 C C . LEU A 1 99 ? -19.000 -12.633 8.050 1.00 66.75 99 LEU A C 1
ATOM 785 O O . LEU A 1 99 ? -19.829 -13.466 7.677 1.00 66.75 99 LEU A O 1
ATOM 789 N N . GLU A 1 100 ? -19.329 -11.601 8.833 1.00 70.06 100 GLU A N 1
ATOM 790 C CA . GLU A 1 100 ? -20.701 -11.327 9.290 1.00 70.06 100 GLU A CA 1
ATOM 791 C C . GLU A 1 100 ? -21.662 -11.087 8.115 1.00 70.06 100 GLU A C 1
ATOM 793 O O . GLU A 1 100 ? -22.742 -11.675 8.073 1.00 70.06 100 GLU A O 1
ATOM 798 N N . SER A 1 101 ? -21.256 -10.297 7.111 1.00 69.81 101 SER A N 1
ATOM 799 C CA . SER A 1 101 ? -22.083 -10.008 5.924 1.00 69.81 101 SER A CA 1
ATOM 800 C C . SER A 1 101 ? -22.360 -11.237 5.046 1.00 69.81 101 SER A C 1
ATOM 802 O O . SER A 1 101 ? -23.342 -11.278 4.306 1.00 69.81 101 SER A O 1
ATOM 804 N N . ARG A 1 102 ? -21.498 -12.257 5.134 1.00 74.19 102 ARG A N 1
ATOM 805 C CA . ARG A 1 102 ? -21.617 -13.540 4.430 1.00 74.19 102 ARG A CA 1
ATOM 806 C C . ARG A 1 102 ? -22.310 -14.622 5.267 1.00 74.19 102 ARG A C 1
ATOM 808 O O . ARG A 1 102 ? -22.405 -15.755 4.804 1.00 74.19 102 ARG A O 1
ATOM 815 N N . GLY A 1 103 ? -22.779 -14.297 6.476 1.00 75.50 103 GLY A N 1
ATOM 816 C CA . GLY A 1 103 ? -23.450 -15.235 7.383 1.00 75.50 103 GLY A CA 1
ATOM 817 C C . GLY A 1 103 ? -22.513 -16.219 8.099 1.00 75.50 103 GLY A C 1
ATOM 818 O O . GLY A 1 103 ? -22.982 -17.169 8.723 1.00 75.50 103 GLY A O 1
ATOM 819 N N . ARG A 1 104 ? -21.188 -16.017 8.036 1.00 79.56 104 ARG A N 1
ATOM 820 C CA . ARG A 1 104 ? -20.165 -16.868 8.678 1.00 79.56 104 ARG A CA 1
ATOM 821 C C . ARG A 1 104 ? -19.853 -16.375 10.096 1.00 79.56 104 ARG A C 1
ATOM 823 O O . ARG A 1 104 ? -18.717 -16.034 10.418 1.00 79.56 104 ARG A O 1
ATOM 830 N N . TYR A 1 105 ? -20.869 -16.354 10.959 1.00 74.19 105 TYR A N 1
ATOM 831 C CA . TYR A 1 105 ? -20.777 -15.787 12.313 1.00 74.19 105 TYR A CA 1
ATOM 832 C C . TYR A 1 105 ? -19.724 -16.467 13.205 1.00 74.19 105 TYR A C 1
ATOM 834 O O . TYR A 1 105 ? -18.980 -15.785 13.902 1.00 74.19 105 TYR A O 1
ATOM 842 N N . GLN A 1 106 ? -19.591 -17.797 13.134 1.00 73.69 106 GLN A N 1
ATOM 843 C CA . GLN A 1 106 ? -18.612 -18.542 13.944 1.00 73.69 106 GLN A CA 1
ATOM 844 C C . GLN A 1 106 ? -17.157 -18.186 13.602 1.00 73.69 106 GLN A C 1
ATOM 846 O O . GLN A 1 106 ? -16.287 -18.169 14.473 1.00 73.69 106 GLN A O 1
ATOM 851 N N . GLU A 1 107 ? -16.874 -17.897 12.332 1.00 71.19 107 GLU A N 1
ATOM 852 C CA . GLU A 1 107 ? -15.535 -17.488 11.909 1.00 71.19 107 GLU A CA 1
ATOM 853 C C . GLU A 1 107 ? -15.252 -16.031 12.261 1.00 71.19 107 GLU A C 1
ATOM 855 O O . GLU A 1 107 ? -14.146 -15.725 12.708 1.00 71.19 107 GLU A O 1
ATOM 860 N N . ALA A 1 108 ? -16.255 -15.156 12.135 1.00 67.81 108 ALA A N 1
ATOM 861 C CA . ALA A 1 108 ? -16.156 -13.770 12.577 1.00 67.81 108 ALA A CA 1
ATOM 862 C C . ALA A 1 108 ? -15.814 -13.688 14.073 1.00 67.81 108 ALA A C 1
ATOM 864 O O . ALA A 1 108 ? -14.897 -12.961 14.453 1.00 67.81 108 ALA A O 1
ATOM 865 N N . GLU A 1 109 ? -16.474 -14.497 14.908 1.00 70.44 109 GLU A N 1
ATOM 866 C CA . GLU A 1 109 ? -16.223 -14.550 16.351 1.00 70.44 109 GLU A CA 1
ATOM 867 C C . GLU A 1 109 ? -14.819 -15.082 16.675 1.00 70.44 109 GLU A C 1
ATOM 869 O O . GLU A 1 109 ? -14.121 -14.532 17.528 1.00 70.44 109 GLU A O 1
ATOM 874 N N . LYS A 1 110 ? -14.338 -16.094 15.940 1.00 75.88 110 LYS A N 1
ATOM 875 C CA . LYS A 1 110 ? -12.973 -16.623 16.096 1.00 75.88 110 LYS A CA 1
ATOM 876 C C . LYS A 1 110 ? -11.903 -15.589 15.729 1.00 75.88 110 LYS A C 1
ATOM 878 O O . LYS A 1 110 ? -10.908 -15.458 16.445 1.00 75.88 110 LYS A O 1
ATOM 883 N N . VAL A 1 111 ? -12.100 -14.855 14.631 1.00 71.75 111 VAL A N 1
ATOM 884 C CA . VAL A 1 111 ? -11.201 -13.768 14.218 1.00 71.75 111 VAL A CA 1
ATOM 885 C C . VAL A 1 111 ? -11.243 -12.634 15.241 1.00 71.75 111 VAL A C 1
ATOM 887 O O . VAL A 1 111 ? -10.183 -12.201 15.692 1.00 71.75 111 VAL A O 1
ATOM 890 N N . MET A 1 112 ? -12.433 -12.210 15.680 1.00 69.44 112 MET A N 1
ATOM 891 C CA . MET A 1 112 ? -12.597 -11.159 16.688 1.00 69.44 112 MET A CA 1
ATOM 892 C C . MET A 1 112 ? -11.887 -11.522 17.994 1.00 69.44 112 MET A C 1
ATOM 894 O O . MET A 1 112 ? -11.071 -10.745 18.482 1.00 69.44 112 MET A O 1
ATOM 898 N N . ARG A 1 113 ? -12.089 -12.746 18.493 1.00 71.00 113 ARG A N 1
ATOM 899 C CA . ARG A 1 113 ? -11.428 -13.244 19.704 1.00 71.00 113 ARG A CA 1
ATOM 900 C C . ARG A 1 113 ? -9.902 -13.230 19.584 1.00 71.00 113 ARG A C 1
ATOM 902 O O . ARG A 1 113 ? -9.218 -12.843 20.526 1.00 71.00 113 ARG A O 1
ATOM 909 N N . SER A 1 114 ? -9.352 -13.584 18.418 1.00 71.62 114 SER A N 1
ATOM 910 C CA . SER A 1 114 ? -7.901 -13.523 18.178 1.00 71.62 114 SER A CA 1
ATOM 911 C C . SER A 1 114 ? -7.351 -12.088 18.181 1.00 71.62 114 SER A C 1
ATOM 913 O O . SER A 1 114 ? -6.251 -11.842 18.684 1.00 71.62 114 SER A O 1
ATOM 915 N N . ILE A 1 115 ? -8.129 -11.130 17.667 1.00 69.62 115 ILE A N 1
ATOM 916 C CA . ILE A 1 115 ? -7.784 -9.704 17.678 1.00 69.62 115 ILE A CA 1
ATOM 917 C C . ILE A 1 115 ? -7.853 -9.169 19.113 1.00 69.62 115 ILE A C 1
ATOM 919 O O . ILE A 1 115 ? -6.913 -8.513 19.559 1.00 69.62 115 ILE A O 1
ATOM 923 N N . GLU A 1 116 ? -8.916 -9.485 19.857 1.00 70.94 116 GLU A N 1
ATOM 924 C CA . GLU A 1 116 ? -9.084 -9.101 21.263 1.00 70.94 116 GLU A CA 1
ATOM 925 C C . GLU A 1 116 ? -7.957 -9.649 22.142 1.00 70.94 116 GLU A C 1
ATOM 927 O O . GLU A 1 116 ? -7.342 -8.891 22.889 1.00 70.94 116 GLU A O 1
ATOM 932 N N . GLU A 1 117 ? -7.606 -10.931 22.006 1.00 67.94 117 GLU A N 1
ATOM 933 C CA . GLU A 1 117 ? -6.481 -11.540 22.723 1.00 67.94 117 GLU A CA 1
ATOM 934 C C . GLU A 1 117 ? -5.144 -10.857 22.382 1.00 67.94 117 GLU A C 1
ATOM 936 O O . GLU A 1 117 ? -4.322 -10.614 23.272 1.00 67.94 117 GLU A O 1
ATOM 941 N N . GLY A 1 118 ? -4.932 -10.479 21.116 1.00 61.78 118 GLY A N 1
ATOM 942 C CA . GLY A 1 118 ? -3.766 -9.706 20.680 1.00 61.78 118 GLY A CA 1
ATOM 943 C C . GLY A 1 118 ? -3.709 -8.304 21.299 1.00 61.78 118 GLY A C 1
ATOM 944 O O . GLY A 1 118 ? -2.654 -7.871 21.772 1.00 61.78 118 GLY A O 1
ATOM 945 N N . VAL A 1 119 ? -4.847 -7.611 21.363 1.00 63.06 119 VAL A N 1
ATOM 946 C CA . VAL A 1 119 ? -4.966 -6.279 21.973 1.00 63.06 119 VAL A CA 1
ATOM 947 C C . VAL A 1 119 ? -4.781 -6.342 23.490 1.00 63.06 119 VAL A C 1
ATOM 949 O O . VAL A 1 119 ? -4.085 -5.488 24.043 1.00 63.06 119 VAL A O 1
ATOM 952 N N . ILE A 1 120 ? -5.324 -7.362 24.162 1.00 65.38 120 ILE A N 1
ATOM 953 C CA . ILE A 1 120 ? -5.141 -7.594 25.604 1.00 65.38 120 ILE A CA 1
ATOM 954 C C . ILE A 1 120 ? -3.664 -7.858 25.913 1.00 65.38 120 ILE A C 1
ATOM 956 O O . ILE A 1 120 ? -3.128 -7.274 26.856 1.00 65.38 120 ILE A O 1
ATOM 960 N N . ARG A 1 121 ? -2.970 -8.655 25.087 1.00 61.62 121 ARG A N 1
ATOM 961 C CA . ARG A 1 121 ? -1.522 -8.896 25.229 1.00 61.62 121 ARG A CA 1
ATOM 962 C C . ARG A 1 121 ? -0.679 -7.635 25.038 1.00 61.62 121 ARG A C 1
ATOM 964 O O . ARG A 1 121 ? 0.313 -7.476 25.739 1.00 61.62 121 ARG A O 1
ATOM 971 N N . GLN A 1 122 ? -1.049 -6.748 24.112 1.00 58.56 122 GLN A N 1
ATOM 972 C CA . GLN A 1 122 ? -0.294 -5.513 23.853 1.00 58.56 122 GLN A CA 1
ATOM 973 C C . GLN A 1 122 ? -0.634 -4.365 24.816 1.00 58.56 122 GLN A C 1
ATOM 975 O O . GLN A 1 122 ? 0.225 -3.536 25.102 1.00 58.56 122 GLN A O 1
ATOM 980 N N . THR A 1 123 ? -1.872 -4.297 25.310 1.00 56.81 123 THR A N 1
ATOM 981 C CA . THR A 1 123 ? -2.382 -3.150 26.088 1.00 56.81 123 THR A CA 1
ATOM 982 C C . THR A 1 123 ? -2.487 -3.455 27.587 1.00 56.81 123 THR A C 1
ATOM 984 O O . THR A 1 123 ? -2.611 -2.533 28.393 1.00 56.81 123 THR A O 1
ATOM 987 N N . GLY A 1 124 ? -2.441 -4.732 27.990 1.00 48.28 124 GLY A N 1
ATOM 988 C CA . GLY A 1 124 ? -2.505 -5.169 29.391 1.00 48.28 124 GLY A CA 1
ATOM 989 C C . GLY A 1 124 ? -3.829 -4.855 30.100 1.00 48.28 124 GLY A C 1
ATOM 990 O O . GLY A 1 124 ? -3.916 -4.971 31.319 1.00 48.28 124 GLY A O 1
ATOM 991 N N . LYS A 1 125 ? -4.857 -4.426 29.359 1.00 49.53 125 LYS A N 1
ATOM 992 C CA . LYS A 1 125 ? -6.184 -4.069 29.871 1.00 49.53 125 LYS A CA 1
ATOM 993 C C . LYS A 1 125 ? -7.251 -4.823 29.076 1.00 49.53 125 LYS A C 1
ATOM 995 O O . LYS A 1 125 ? -7.135 -4.864 27.849 1.00 49.53 125 LYS A O 1
ATOM 1000 N N . PRO A 1 126 ? -8.273 -5.400 29.734 1.00 52.06 126 PRO A N 1
ATOM 1001 C CA . PRO A 1 126 ? -9.416 -5.968 29.031 1.00 52.06 126 PRO A CA 1
ATOM 1002 C C . PRO A 1 126 ? -10.097 -4.870 28.211 1.00 52.06 126 PRO A C 1
ATOM 1004 O O . PRO A 1 126 ? -10.188 -3.722 28.666 1.00 52.06 126 PRO A O 1
ATOM 1007 N N . LEU A 1 127 ? -10.528 -5.202 26.990 1.00 55.28 127 LEU A N 1
ATOM 1008 C CA . LEU A 1 127 ? -11.293 -4.255 26.187 1.00 55.28 127 LEU A CA 1
ATOM 1009 C C . LEU A 1 127 ? -12.566 -3.885 26.966 1.00 55.28 127 LEU A C 1
ATOM 1011 O O . LEU A 1 127 ? -13.211 -4.774 27.528 1.00 55.28 127 LEU A O 1
ATOM 1015 N N . PRO A 1 128 ? -12.927 -2.590 27.039 1.00 58.94 128 PRO A N 1
ATOM 1016 C CA . PRO A 1 128 ? -14.221 -2.207 27.571 1.00 58.94 128 PRO A CA 1
ATOM 1017 C C . PRO A 1 128 ? -15.310 -2.929 26.766 1.00 58.94 128 PRO A C 1
ATOM 1019 O O . PRO A 1 128 ? -15.138 -3.076 25.551 1.00 58.94 128 PRO A O 1
ATOM 1022 N N . PRO A 1 129 ? -16.409 -3.370 27.408 1.00 52.28 129 PRO A N 1
ATOM 1023 C CA . PRO A 1 129 ? -17.522 -3.990 26.704 1.00 52.28 129 PRO A CA 1
ATOM 1024 C C . PRO A 1 129 ? -17.900 -3.128 25.506 1.00 52.28 129 PRO A C 1
ATOM 1026 O O . PRO A 1 129 ? -17.944 -1.899 25.634 1.00 52.28 129 PRO A O 1
ATOM 1029 N N . VAL A 1 130 ? -18.162 -3.756 24.357 1.00 51.00 130 VAL A N 1
ATOM 1030 C CA . VAL A 1 130 ? -18.770 -3.078 23.210 1.00 51.00 130 VAL A CA 1
ATOM 1031 C C . VAL A 1 130 ? -20.187 -2.699 23.628 1.00 51.00 130 VAL A C 1
ATOM 1033 O O . VAL A 1 130 ? -21.166 -3.373 23.330 1.00 51.00 130 VAL A O 1
ATOM 1036 N N . VAL A 1 131 ? -20.295 -1.608 24.377 1.00 44.62 131 VAL A N 1
ATOM 1037 C CA . VAL A 1 131 ? -21.513 -0.833 24.451 1.00 44.62 131 VAL A CA 1
ATOM 1038 C C . VAL A 1 131 ? -21.587 -0.228 23.061 1.00 44.62 131 VAL A C 1
ATOM 1040 O O . VAL A 1 131 ? -20.914 0.762 22.767 1.00 44.62 131 VAL A O 1
ATOM 1043 N N . ILE A 1 132 ? -22.347 -0.870 22.168 1.00 49.12 132 ILE A N 1
ATOM 1044 C CA . ILE A 1 132 ? -22.980 -0.121 21.091 1.00 49.12 132 ILE A CA 1
ATOM 1045 C C . ILE A 1 132 ? -23.889 0.835 21.842 1.00 49.12 132 ILE A C 1
ATOM 1047 O O . ILE A 1 132 ? -25.021 0.512 22.189 1.00 49.12 132 ILE A O 1
ATOM 1051 N N . ALA A 1 133 ? -23.315 1.967 22.229 1.00 42.16 133 ALA A N 1
ATOM 1052 C CA . ALA A 1 133 ? -24.089 3.102 22.617 1.00 42.16 133 ALA A CA 1
ATOM 1053 C C . ALA A 1 133 ? -24.781 3.467 21.309 1.00 42.16 133 ALA A C 1
ATOM 1055 O O . ALA A 1 133 ? -24.190 4.066 20.408 1.00 42.16 133 ALA A O 1
ATOM 1056 N N . ASP A 1 134 ? -25.994 2.944 21.144 1.00 44.94 134 ASP A N 1
ATOM 1057 C CA . ASP A 1 134 ? -26.974 3.542 20.265 1.00 44.94 134 ASP A CA 1
ATOM 1058 C C . ASP A 1 134 ? -27.223 4.928 20.852 1.00 44.94 134 ASP A C 1
ATOM 1060 O O . ASP A 1 134 ? -28.156 5.168 21.611 1.00 44.94 134 ASP A O 1
ATOM 1064 N N . ASP A 1 135 ? -26.279 5.836 20.603 1.00 45.28 135 ASP A N 1
ATOM 1065 C CA . ASP A 1 135 ? -26.304 7.181 21.151 1.00 45.28 135 ASP A CA 1
ATOM 1066 C C . ASP A 1 135 ? -27.489 7.965 20.568 1.00 45.28 135 ASP A C 1
ATOM 1068 O O . ASP A 1 135 ? -27.650 9.140 20.900 1.00 45.28 135 ASP A O 1
ATOM 1072 N N . GLY A 1 136 ? -28.265 7.390 19.628 1.00 45.91 136 GLY A N 1
ATOM 1073 C CA . GLY A 1 136 ? -29.332 8.058 18.878 1.00 45.91 136 GLY A CA 1
ATOM 1074 C C . GLY A 1 136 ? -28.853 9.303 18.121 1.00 45.91 136 GLY A C 1
ATOM 1075 O O . GLY A 1 136 ? -29.625 9.986 17.449 1.00 45.91 136 GLY A O 1
ATOM 1076 N N . LYS A 1 137 ? -27.564 9.631 18.226 1.00 44.59 137 LYS A N 1
ATOM 1077 C CA . LYS A 1 137 ? -26.916 10.759 17.593 1.00 44.59 137 LYS A CA 1
ATOM 1078 C C . LYS A 1 137 ? -26.503 10.287 16.222 1.00 44.59 137 LYS A C 1
ATOM 1080 O O . LYS A 1 137 ? -25.478 9.628 16.055 1.00 44.59 137 LYS A O 1
ATOM 1085 N N . ALA A 1 138 ? -27.316 10.669 15.241 1.00 46.47 138 ALA A N 1
ATOM 1086 C CA . ALA A 1 138 ? -26.908 10.691 13.848 1.00 46.47 138 ALA A CA 1
ATOM 1087 C C . ALA A 1 138 ? -25.461 11.218 13.759 1.00 46.47 138 ALA A C 1
ATOM 1089 O O . ALA A 1 138 ? -25.140 12.170 14.484 1.00 46.47 138 ALA A O 1
ATOM 1090 N N . PRO A 1 139 ? -24.589 10.622 12.919 1.00 52.03 139 PRO A N 1
ATOM 1091 C CA . PRO A 1 139 ? -23.214 11.076 12.762 1.00 52.03 139 PRO A CA 1
ATOM 1092 C C . PRO A 1 139 ? -23.242 12.582 12.522 1.00 52.03 139 PRO A C 1
ATOM 1094 O O . PRO A 1 139 ? -23.723 13.028 11.480 1.00 52.03 139 PRO A O 1
ATOM 1097 N N . GLN A 1 140 ? -22.823 13.385 13.505 1.00 53.69 140 GLN A N 1
ATOM 1098 C CA . GLN A 1 140 ? -22.808 14.828 13.320 1.00 53.69 140 GLN A CA 1
ATOM 1099 C C . GLN A 1 140 ? -21.792 15.097 12.219 1.00 53.69 140 GLN A C 1
ATOM 1101 O O . GLN A 1 140 ? -20.587 14.931 12.420 1.00 53.69 140 GLN A O 1
ATOM 1106 N N . ALA A 1 141 ? -22.295 15.463 11.041 1.00 52.00 141 ALA A N 1
ATOM 1107 C CA . ALA A 1 141 ? -21.492 15.951 9.942 1.00 52.00 141 ALA A CA 1
ATOM 1108 C C . ALA A 1 141 ? -20.829 17.241 10.422 1.00 52.00 141 ALA A C 1
ATOM 1110 O O . ALA A 1 141 ? -21.405 18.326 10.360 1.00 52.00 141 ALA A O 1
ATOM 1111 N N . VAL A 1 142 ? -19.631 17.106 10.989 1.00 60.00 142 VAL A N 1
ATOM 1112 C CA . VAL A 1 142 ? -18.793 18.252 11.307 1.00 60.00 142 VAL A CA 1
ATOM 1113 C C . VAL A 1 142 ? -18.545 18.994 9.994 1.00 60.00 142 VAL A C 1
ATOM 1115 O O . VAL A 1 142 ? -18.093 18.379 9.024 1.00 60.00 142 VAL A O 1
ATOM 1118 N N . PRO A 1 143 ? -18.882 20.290 9.913 1.00 70.94 143 PRO A N 1
ATOM 1119 C CA . PRO A 1 143 ? -18.738 21.029 8.671 1.00 70.94 143 PRO A CA 1
ATOM 1120 C C . PRO A 1 143 ? -17.259 21.064 8.274 1.00 70.94 143 PRO A C 1
ATOM 1122 O O . PRO A 1 143 ? -16.390 21.203 9.133 1.00 70.94 143 PRO A O 1
ATOM 1125 N N . TYR A 1 144 ? -16.949 20.963 6.976 1.00 63.03 144 TYR A N 1
ATOM 1126 C CA . TYR A 1 144 ? -15.562 20.989 6.478 1.00 63.03 144 TYR A CA 1
ATOM 1127 C C . TYR A 1 144 ? -14.783 22.239 6.936 1.00 63.03 144 TYR A C 1
ATOM 1129 O O . TYR A 1 144 ? -13.563 22.194 7.081 1.00 63.03 144 TYR A O 1
ATOM 1137 N N . SER A 1 145 ? -15.481 23.333 7.257 1.00 64.94 145 SER A N 1
ATOM 1138 C CA . SER A 1 145 ? -14.918 24.553 7.852 1.00 64.94 145 SER A CA 1
ATOM 1139 C C . SER A 1 145 ? -14.333 24.357 9.260 1.00 64.94 145 SER A C 1
ATOM 1141 O O . SER A 1 145 ? -13.447 25.114 9.663 1.00 64.94 145 SER A O 1
ATOM 1143 N N . ALA A 1 146 ? -14.744 23.312 9.986 1.00 60.72 146 ALA A N 1
ATOM 1144 C CA . ALA A 1 146 ? -14.165 22.922 11.272 1.00 60.72 146 ALA A CA 1
ATOM 1145 C C . ALA A 1 146 ? -12.727 22.384 11.133 1.00 60.72 146 ALA A C 1
ATOM 1147 O O . ALA A 1 146 ? -11.956 22.430 12.090 1.00 60.72 146 ALA A O 1
ATOM 1148 N N . LEU A 1 147 ? -12.325 21.922 9.938 1.00 61.19 147 LEU A N 1
ATOM 1149 C CA . LEU A 1 147 ? -10.932 21.548 9.662 1.00 61.19 147 LEU A CA 1
ATOM 1150 C C . LEU A 1 147 ? -10.002 22.773 9.614 1.00 61.19 147 LEU A C 1
ATOM 1152 O O . LEU A 1 147 ? -8.807 22.655 9.887 1.00 61.19 147 LEU A O 1
ATOM 1156 N N . LEU A 1 148 ? -10.561 23.943 9.287 1.00 62.72 148 LEU A N 1
ATOM 1157 C CA . LEU A 1 148 ? -9.845 25.208 9.108 1.00 62.72 148 LEU A CA 1
ATOM 1158 C C . LEU A 1 148 ? -9.850 26.093 10.362 1.00 62.72 148 LEU A C 1
ATOM 1160 O O . LEU A 1 148 ? -9.294 27.188 10.344 1.00 62.72 148 LEU A O 1
ATOM 1164 N N . THR A 1 149 ? -10.444 25.637 11.466 1.00 57.97 149 THR A N 1
ATOM 1165 C CA . THR A 1 149 ? -10.547 26.415 12.706 1.00 57.97 149 THR A CA 1
ATOM 1166 C C . THR A 1 149 ? -9.789 25.755 13.866 1.00 57.97 149 THR A C 1
ATOM 1168 O O . THR A 1 149 ? -9.833 24.545 14.088 1.00 57.97 149 THR A O 1
ATOM 1171 N N . GLY A 1 150 ? -9.041 26.565 14.625 1.00 70.19 150 GLY A N 1
ATOM 1172 C CA . GLY A 1 150 ? -8.389 26.163 15.879 1.00 70.19 150 GLY A CA 1
ATOM 1173 C C . GLY A 1 150 ? -7.152 25.257 15.745 1.00 70.19 150 GLY A C 1
ATOM 1174 O O . GLY A 1 150 ? -6.282 25.452 14.896 1.00 70.19 150 GLY A O 1
ATOM 1175 N N . VAL A 1 151 ? -7.037 24.273 16.647 1.00 62.75 151 VAL A N 1
ATOM 1176 C CA . VAL A 1 151 ? -5.878 23.359 16.778 1.00 62.75 151 VAL A CA 1
ATOM 1177 C C . VAL A 1 151 ? -5.712 22.443 15.556 1.00 62.75 151 VAL A C 1
ATOM 1179 O O . VAL A 1 151 ? -4.598 22.002 15.264 1.00 62.75 151 VAL A O 1
ATOM 1182 N N . LEU A 1 152 ? -6.793 22.178 14.815 1.00 65.00 152 LEU A N 1
ATOM 1183 C CA . LEU A 1 152 ? -6.755 21.324 13.629 1.00 65.00 152 LEU A CA 1
ATOM 1184 C C . LEU A 1 152 ? -6.077 22.013 12.438 1.00 65.00 152 LEU A C 1
ATOM 1186 O O . LEU A 1 152 ? -5.295 21.363 11.750 1.00 65.00 152 LEU A O 1
ATOM 1190 N N . LEU A 1 153 ? -6.246 23.332 12.283 1.00 72.25 153 LEU A N 1
ATOM 1191 C CA . LEU A 1 153 ? -5.564 24.119 11.252 1.00 72.25 153 LEU A CA 1
ATOM 1192 C C . LEU A 1 153 ? -4.037 24.013 11.387 1.00 72.25 153 LEU A C 1
ATOM 1194 O O . LEU A 1 153 ? -3.346 23.786 10.401 1.00 72.25 153 LEU A O 1
ATOM 1198 N N . LYS A 1 154 ? -3.495 24.081 12.614 1.00 69.94 154 LYS A N 1
ATOM 1199 C CA . LYS A 1 154 ? -2.048 23.900 12.850 1.00 69.94 154 LYS A CA 1
ATOM 1200 C C . LYS A 1 154 ? -1.562 22.513 12.424 1.00 69.94 154 LYS A C 1
ATOM 1202 O O . LYS A 1 154 ? -0.470 22.396 11.877 1.00 69.94 154 LYS A O 1
ATOM 1207 N N . ARG A 1 155 ? -2.368 21.467 12.641 1.00 71.69 155 ARG A N 1
ATOM 1208 C CA . ARG A 1 155 ? -2.046 20.095 12.209 1.00 71.69 155 ARG A CA 1
ATOM 1209 C C . ARG A 1 155 ? -2.136 19.937 10.692 1.00 71.69 155 ARG A C 1
ATOM 1211 O O . ARG A 1 155 ? -1.288 19.264 10.120 1.00 71.69 155 ARG A O 1
ATOM 1218 N N . VAL A 1 156 ? -3.116 20.574 10.051 1.00 75.69 156 VAL A N 1
ATOM 1219 C CA . VAL A 1 156 ? -3.278 20.571 8.589 1.00 75.69 156 VAL A CA 1
ATOM 1220 C C . VAL A 1 156 ? -2.150 21.347 7.912 1.00 75.69 156 VAL A C 1
ATOM 1222 O O . VAL A 1 156 ? -1.574 20.839 6.958 1.00 75.69 156 VAL A O 1
ATOM 1225 N N . ILE A 1 157 ? -1.779 22.526 8.423 1.00 80.62 157 ILE A N 1
ATOM 1226 C CA . ILE A 1 157 ? -0.654 23.318 7.904 1.00 80.62 157 ILE A CA 1
ATOM 1227 C C . ILE A 1 157 ? 0.657 22.561 8.101 1.00 80.62 157 ILE A C 1
ATOM 1229 O O . ILE A 1 157 ? 1.407 22.411 7.145 1.00 80.62 157 ILE A O 1
ATOM 1233 N N . LEU A 1 158 ? 0.921 22.024 9.299 1.00 80.44 158 LEU A N 1
ATOM 1234 C CA . LEU A 1 158 ? 2.127 21.230 9.544 1.00 80.44 158 LEU A CA 1
ATOM 1235 C C . LEU A 1 158 ? 2.175 20.005 8.624 1.00 80.44 158 LEU A C 1
ATOM 1237 O O . LEU A 1 158 ? 3.196 19.761 7.991 1.00 80.44 158 LEU A O 1
ATOM 1241 N N . GLY A 1 159 ? 1.065 19.270 8.504 1.00 78.25 159 GLY A N 1
ATOM 1242 C CA . GLY A 1 159 ? 0.957 18.124 7.605 1.00 78.25 159 GLY A CA 1
ATOM 1243 C C . GLY A 1 159 ? 1.190 18.505 6.144 1.00 78.25 159 GLY A C 1
ATOM 1244 O O . GLY A 1 159 ? 1.967 17.841 5.470 1.00 78.25 159 GLY A O 1
ATOM 1245 N N . SER A 1 160 ? 0.591 19.603 5.678 1.00 78.75 160 SER A N 1
ATOM 1246 C CA . SER A 1 160 ? 0.743 20.102 4.305 1.00 78.75 160 SER A CA 1
ATOM 1247 C C . SER A 1 160 ? 2.166 20.582 4.031 1.00 78.75 160 SER A C 1
ATOM 1249 O O . SER A 1 160 ? 2.741 20.203 3.019 1.00 78.75 160 SER A O 1
ATOM 1251 N N . CYS A 1 161 ? 2.780 21.344 4.941 1.00 82.12 161 CYS A N 1
ATOM 1252 C CA . CYS A 1 161 ? 4.171 21.782 4.817 1.00 82.12 161 CYS A CA 1
ATOM 1253 C C . CYS A 1 161 ? 5.139 20.597 4.786 1.00 82.12 161 CYS A C 1
ATOM 1255 O O . CYS A 1 161 ? 6.039 20.574 3.952 1.00 82.12 161 CYS A O 1
ATOM 1257 N N . VAL A 1 162 ? 4.936 19.593 5.648 1.00 81.38 162 VAL A N 1
ATOM 1258 C CA . VAL A 1 162 ? 5.729 18.355 5.624 1.00 81.38 162 VAL A CA 1
ATOM 1259 C C . VAL A 1 162 ? 5.535 17.625 4.295 1.00 81.38 162 VAL A C 1
ATOM 1261 O O . VAL A 1 162 ? 6.517 17.195 3.699 1.00 81.38 162 VAL A O 1
ATOM 1264 N N . LEU A 1 163 ? 4.300 17.529 3.791 1.00 78.50 163 LEU A N 1
ATOM 1265 C CA . LEU A 1 163 ? 4.011 16.866 2.518 1.00 78.50 163 LEU A CA 1
ATOM 1266 C C . LEU A 1 163 ? 4.650 17.588 1.324 1.00 78.50 163 LEU A C 1
ATOM 1268 O O . LEU A 1 163 ? 5.191 16.933 0.434 1.00 78.50 163 LEU A O 1
ATOM 1272 N N . ILE A 1 164 ? 4.597 18.923 1.312 1.00 83.81 164 ILE A N 1
ATOM 1273 C CA . ILE A 1 164 ? 5.200 19.768 0.275 1.00 83.81 164 ILE A CA 1
ATOM 1274 C C . ILE A 1 164 ? 6.719 19.625 0.320 1.00 83.81 164 ILE A C 1
ATOM 1276 O O . ILE A 1 164 ? 7.320 19.314 -0.703 1.00 83.81 164 ILE A O 1
ATOM 1280 N N . ALA A 1 165 ? 7.338 19.780 1.494 1.00 82.31 165 ALA A N 1
ATOM 1281 C CA . ALA A 1 165 ? 8.782 19.622 1.652 1.00 82.31 165 ALA A CA 1
ATOM 1282 C C . ALA A 1 165 ? 9.243 18.225 1.210 1.00 82.31 165 ALA A C 1
ATOM 1284 O O . ALA A 1 165 ? 10.216 18.097 0.473 1.00 82.31 165 ALA A O 1
ATOM 1285 N N . MET A 1 166 ? 8.499 17.185 1.592 1.00 81.62 166 MET A N 1
ATOM 1286 C CA . MET A 1 166 ? 8.774 15.809 1.189 1.00 81.62 166 MET A CA 1
ATOM 1287 C C . MET A 1 166 ? 8.675 15.616 -0.327 1.00 81.62 166 MET A C 1
ATOM 1289 O O . MET A 1 166 ? 9.575 15.029 -0.921 1.00 81.62 166 MET A O 1
ATOM 1293 N N . ASN A 1 167 ? 7.624 16.143 -0.965 1.00 82.25 167 ASN A N 1
ATOM 1294 C CA . ASN A 1 167 ? 7.479 16.077 -2.419 1.00 82.25 167 ASN A CA 1
ATOM 1295 C C . ASN A 1 167 ? 8.619 16.818 -3.120 1.00 82.25 167 ASN A C 1
ATOM 1297 O O . ASN A 1 167 ? 9.205 16.279 -4.051 1.00 82.25 167 ASN A O 1
ATOM 1301 N N . VAL A 1 168 ? 8.985 18.015 -2.654 1.00 84.50 168 VAL A N 1
ATOM 1302 C CA . VAL A 1 168 ? 10.107 18.780 -3.216 1.00 84.50 168 VAL A CA 1
ATOM 1303 C C . VAL A 1 168 ? 11.405 17.982 -3.126 1.00 84.50 168 VAL A C 1
ATOM 1305 O O . VAL A 1 168 ? 12.107 17.864 -4.129 1.00 84.50 168 VAL A O 1
ATOM 1308 N N . VAL A 1 169 ? 11.705 17.376 -1.973 1.00 82.44 169 VAL A N 1
ATOM 1309 C CA . VAL A 1 169 ? 12.887 16.514 -1.807 1.00 82.44 169 VAL A CA 1
ATOM 1310 C C . VAL A 1 169 ? 12.826 15.319 -2.754 1.00 82.44 169 VAL A C 1
ATOM 1312 O O . VAL A 1 169 ? 13.806 15.033 -3.433 1.00 82.44 169 VAL A O 1
ATOM 1315 N N . GLN A 1 170 ? 11.676 14.654 -2.855 1.00 80.69 170 GLN A N 1
ATOM 1316 C CA . GLN A 1 170 ? 11.491 13.508 -3.738 1.00 80.69 170 GLN A CA 1
ATOM 1317 C C . GLN A 1 170 ? 11.715 13.877 -5.210 1.00 80.69 170 GLN A C 1
ATOM 1319 O O . GLN A 1 170 ? 12.498 13.214 -5.884 1.00 80.69 170 GLN A O 1
ATOM 1324 N N . TYR A 1 171 ? 11.085 14.944 -5.706 1.00 79.50 171 TYR A N 1
ATOM 1325 C CA . TYR A 1 171 ? 11.280 15.414 -7.080 1.00 79.50 171 TYR A CA 1
ATOM 1326 C C . TYR A 1 171 ? 12.719 15.858 -7.332 1.00 79.50 171 TYR A C 1
ATOM 1328 O O . TYR A 1 171 ? 13.266 15.574 -8.394 1.00 79.50 171 TYR A O 1
ATOM 1336 N N . THR A 1 172 ? 13.347 16.513 -6.356 1.00 81.94 172 THR A N 1
ATO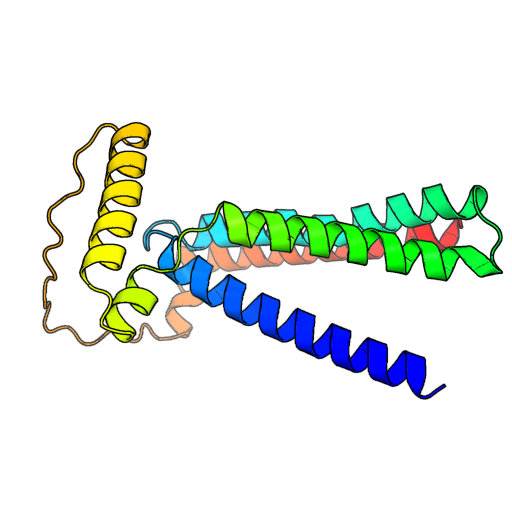M 1337 C CA . THR A 1 172 ? 14.749 16.931 -6.460 1.00 81.94 172 THR A CA 1
ATOM 1338 C C . THR A 1 172 ? 15.667 15.718 -6.557 1.00 81.94 172 THR A C 1
ATOM 1340 O O . THR A 1 172 ? 16.501 15.669 -7.451 1.00 81.94 172 THR A O 1
ATOM 1343 N N . LEU A 1 173 ? 15.482 14.710 -5.701 1.00 77.94 173 LEU A N 1
ATOM 1344 C CA . LEU A 1 173 ? 16.271 13.477 -5.720 1.00 77.94 173 LEU A CA 1
ATOM 1345 C C . LEU A 1 173 ? 16.071 12.679 -7.005 1.00 77.94 173 LEU A C 1
ATOM 1347 O O . LEU A 1 173 ? 17.048 12.185 -7.556 1.00 77.94 173 LEU A O 1
ATOM 1351 N N . ILE A 1 174 ? 14.832 12.561 -7.487 1.00 75.75 174 ILE A N 1
ATOM 1352 C CA . ILE A 1 174 ? 14.536 11.850 -8.735 1.00 75.75 174 ILE A CA 1
ATOM 1353 C C . ILE A 1 174 ? 15.197 12.572 -9.909 1.00 75.75 174 ILE A C 1
ATOM 1355 O O . ILE A 1 174 ? 15.926 11.938 -10.663 1.00 75.75 174 ILE A O 1
ATOM 1359 N N . ASN A 1 175 ? 15.004 13.887 -10.039 1.00 78.81 175 ASN A N 1
ATOM 1360 C CA . ASN A 1 175 ? 15.627 14.659 -11.115 1.00 78.81 175 ASN A CA 1
ATOM 1361 C C . ASN A 1 175 ? 17.155 14.622 -11.035 1.00 78.81 175 ASN A C 1
ATOM 1363 O O . ASN A 1 175 ? 17.815 14.467 -12.055 1.00 78.81 175 ASN A O 1
ATOM 1367 N N . TRP A 1 176 ? 17.723 14.708 -9.830 1.00 74.50 176 TRP A N 1
ATOM 1368 C CA . TRP A 1 176 ? 19.165 14.616 -9.637 1.00 74.50 176 TRP A CA 1
ATOM 1369 C C . TRP A 1 176 ? 19.682 13.230 -10.033 1.00 74.50 176 TRP A C 1
ATOM 1371 O O . TRP A 1 176 ? 20.561 13.147 -10.875 1.00 74.50 176 TRP A O 1
ATOM 1381 N N . CYS A 1 177 ? 19.085 12.137 -9.545 1.00 66.19 177 CYS A N 1
ATOM 1382 C CA . CYS A 1 177 ? 19.485 10.776 -9.930 1.00 66.19 177 CYS A CA 1
ATOM 1383 C C . CYS A 1 177 ? 19.365 10.522 -11.442 1.00 66.19 177 CYS A C 1
ATOM 1385 O O . CYS A 1 177 ? 20.196 9.820 -12.005 1.00 66.19 177 CYS A O 1
ATOM 1387 N N . GLN A 1 178 ? 18.360 11.100 -12.107 1.00 61.84 178 GLN A N 1
ATOM 1388 C CA . GLN A 1 178 ? 18.198 11.005 -13.564 1.00 61.84 178 GLN A CA 1
ATOM 1389 C C . GLN A 1 178 ? 19.287 11.768 -14.333 1.00 61.84 178 GLN A C 1
ATOM 1391 O O . GLN A 1 178 ? 19.636 11.372 -15.435 1.00 61.84 178 GLN A O 1
ATOM 1396 N N . GLN A 1 179 ? 19.845 12.840 -13.764 1.00 60.34 179 GLN A N 1
ATOM 1397 C CA . GLN A 1 179 ? 20.897 13.635 -14.403 1.00 60.34 179 GLN A CA 1
ATOM 1398 C C . GLN A 1 179 ? 22.267 12.922 -14.419 1.00 60.34 179 GLN A C 1
ATOM 1400 O O . GLN A 1 179 ? 23.110 13.257 -15.249 1.00 60.34 179 GLN A O 1
ATOM 1405 N N . TYR A 1 180 ? 22.509 11.981 -13.495 1.00 55.41 180 TYR A N 1
ATOM 1406 C CA . TYR A 1 180 ? 23.784 11.253 -13.352 1.00 55.41 180 TYR A CA 1
ATOM 1407 C C . TYR A 1 180 ? 23.750 9.805 -13.876 1.00 55.41 180 TYR A C 1
ATOM 1409 O O . TYR A 1 180 ? 24.745 9.094 -13.716 1.00 55.41 180 TYR A O 1
ATOM 1417 N N . SER A 1 181 ? 22.635 9.359 -14.466 1.00 48.69 181 SER A N 1
ATOM 1418 C CA . SER A 1 181 ? 22.481 8.025 -15.066 1.00 48.69 181 SER A CA 1
ATOM 1419 C C . SER A 1 181 ? 22.512 8.078 -16.587 1.00 48.69 181 SER A C 1
ATOM 1421 O O . SER A 1 181 ? 22.793 6.997 -17.152 1.00 48.69 181 SER A O 1
#

pLDDT: mean 72.42, std 11.76, range [42.16, 91.81]

Mean predicted aligned error: 12.79 Å

Solvent-accessible surface area (backbone atoms only — not comparable to full-atom values): 10532 Å² total; per-residue (Å²): 115,64,68,62,52,52,52,51,50,53,50,51,52,51,53,52,52,49,52,53,53,49,53,53,51,48,65,72,75,44,58,84,92,50,45,69,63,54,50,52,50,52,51,51,59,56,60,51,49,56,51,52,50,50,52,54,50,58,66,47,50,88,77,40,62,79,90,50,39,69,55,52,67,52,46,55,58,51,53,52,48,51,52,51,51,55,48,44,69,75,69,54,76,77,55,44,67,58,29,47,76,71,70,38,51,72,57,18,51,52,49,48,51,53,50,50,52,52,47,29,70,75,66,76,47,81,78,75,78,86,69,77,68,78,72,83,64,69,83,77,78,73,56,77,67,61,53,68,44,72,77,45,29,57,53,49,50,52,50,48,52,50,50,49,53,50,48,51,52,42,54,49,51,48,54,51,55,63,74,78,107

=== Feature glossary ===
The record interleaves many kinds of information about one protein. Here is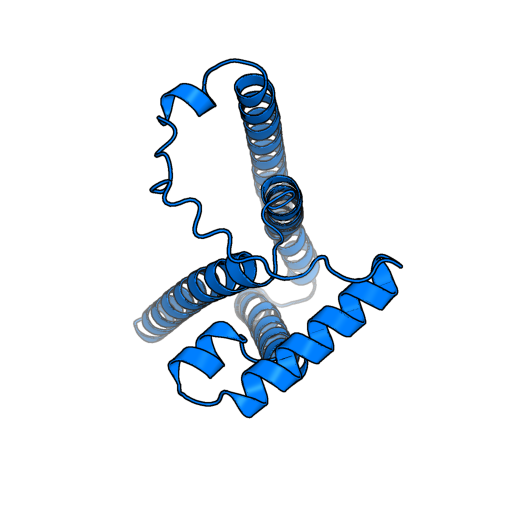 each kind framed as the question it answers.

Q: What are the backbone torsion angles?
A: φ (phi) and ψ (psi) are the two rotatable backbone dihedrals per residue: φ is the C(i-1)–N–Cα–C torsion, ψ is the N–Cα–C–N(i+1) torsion, both in degrees on (−180°, 180°]. α-helical residues cluster near (−60°, −45°); β-strand residues near (−120°, +130°). A Ramachandran plot is simply a scatter of (φ, ψ) for every residue.

Q: What is the amino-acid chain?
A: This is the polypeptide sequence — one letter per residue, N-terminus first. Length ranges from a few dozen residues for small domains to over a thousand for large multi-domain proteins.

Q: How mobile is each atom in the crystal?
A: For experimental (PDB) structures, the B-factor (temperature factor) quantifies the positional spread of each atom in the crystal — a combination of thermal vibration and static disorder — in units of Å². High B-factors mark flexible loops or poorly resolved regions; low B-factors mark the rigid, well-ordered core.

Q: Are the domains correctly placed relative to each other?
A: Predicted Aligned Error (PAE) is an AlphaFold confidence matrix: entry (i, j) is the expected error in the position of residue j, in ångströms, when the prediction is superimposed on the true structure at residue i. Low PAE within a block of residues means that block is internally rigid and well-predicted; high PAE between two blocks means their relative placement is uncertain even if each block individually is confident.

Q: How confident is the AlphaFold model at each residue?
A: pLDDT is the predicted lDDT-Cα score: AlphaFold's confidence that the local environment of each residue (all inter-atomic distances within 15 Å) is correctly placed. It is a per-residue number between 0 and 100, with higher meaning more reliable.

Q: What family and function is it annotated with?
A: Functional annotations link the protein to curated databases. InterPro entries identify conserved domains and families by matching the sequence against member-database signatures (Pfam, PROSITE, CDD, …). Gene Ontology (GO) terms describe molecular function, biological process, and cellular component in a controlled vocabulary. CATH places the structure in a hierarchical fold classification (Class/Architecture/Topology/Homologous-superfamily). The organism is the source species.

Q: How big and how compact is the whole molecule?
A: Three whole-structure scalars: the radius of gyration (RMS distance of Cα from centroid, in Å), the count of Cα–Cα contacts (pairs closer than 8 Å and separated by more than four residues in sequence — i.e. tertiary, not local, contacts), and the bounding-box dimensions. Together they distinguish compact globular folds from extended fibres or disordered chains.

Q: What known structures does this most resemble?
A: The Foldseek neighbor list gives the closest experimentally determined structures in the PDB, ranked by structural alignment. TM-score near 1 means near-identical fold; near 0.3 means only rough topology match. This is how one finds what a novel AlphaFold prediction most resembles in the solved-structure universe.

Q: Which residues are buried vs exposed?
A: SASA measures how much of the protein is reachable by solvent. It is computed by rolling a water-sized probe over the atomic surface and summing the exposed area (Å²). Per-residue SASA distinguishes core (buried, low SASA) from surface (exposed, high SASA) residues; total SASA is a whole-molecule size measure.

Q: Which residues are in helices, strands, or loops?
A: Eight-state secondary structure (DSSP): H is the canonical α-helix, G the tighter 3₁₀-helix, I the wider π-helix; E/B are β-structure, T and S are turns and bends, and '-' is everything else. DSSP derives these from the pattern of main-chain N–H···O=C hydrogen bonds, not from the sequence.

Q: Where is each backbone atom in 3D?
A: Structure coordinates are given as an mmCIF _atom_site loop: one row per atom with element, residue name, chain id, sequence number, and x/y/z position in Å. Only the four main-chain atoms per residue are included here; side chains are omitted to keep the record compact.

Q: What if only a Cα trace is available?
A: Three-state secondary structure (P-SEA) collapses the eight DSSP classes into helix (a), strand (b), and coil (c). P-SEA assigns these from Cα geometry alone — distances and angles — without requiring backbone oxygens, so it works on any Cα trace.

Q: What do the rendered images show?
A: The six renders are orthographic views along the three Cartesian axes in both directions. Representation (cartoon, sticks, or surface) and color scheme (sequence-rainbow or by-chain) vary across proteins so the training set covers all the common visualization conventions.

Q: What does the local fold look like, residue by residue?
A: Foldseek's 3Di representation compresses backbone geometry into a per-residue letter drawn from a learned twenty-state alphabet. It captures the tertiary interaction pattern around each residue — which residues are packed against it in space, regardless of where they are in sequence.

Q: What do the diagnostic plots show?
A: The contact map is a binary N×N matrix image: pixel (i, j) is dark where Cα_i and Cα_j are within 8 Å and |i−j|>4. Because the |i−j|>4 filter removes local helical contacts, off-diagonal stripes parallel to the main diagonal indicate parallel β-sheets; stripes perpendicular to it indicate antiparallel β-sheets. The Ramachandran plot scatters every residue's (φ, ψ) pair against the sterically allowed regions. The PAE heatmap renders the predicted-aligned-error matrix.